Protein AF-0000000084546801 (afdb_homodimer)

Nearest PDB structures (foldseek):
  1iuj-assembly1_B  TM=3.320E-01  e=9.690E-01  Thermus thermophilus
  7wbx-assembly1_W  TM=3.875E-01  e=2.162E+00  Komagataella phaffii
  6k72-assembly1_K  TM=2.333E-01  e=2.162E+00  Homo sapiens
  3kkf-assembly1_A  TM=2.949E-01  e=8.231E+00  Bacteroides thetaiotaomicron
  7xn7-assembly1_W  TM=4.008E-01  e=4.773E-01  Komagataella phaffii

pLDDT: mean 89.27, std 8.4, range [52.0, 96.81]

Secondary structure (DSSP, 8-state):
---EEEE-TTSEEEEPBPHHHHHHHHHHHHHHHHHHHHHT---PPP---B-TT--EEEEHHHHHHHHGGG--TTS--SBSS-EEEES-EE---/---EEEE-TTSEEEEPBPHHHHHHHHHHHHHHHHHHHHHT---PPP---B-TT--EEEEHHHHHHHHGGG--TTS--SBSS-EEEES-EE---

Solvent-accessible surface area (backbone atoms only — not comparable to full-atom values): 10179 Å² total; per-residue (Å²): 117,82,35,46,30,34,35,46,54,74,25,40,28,36,31,37,63,24,75,59,25,49,49,53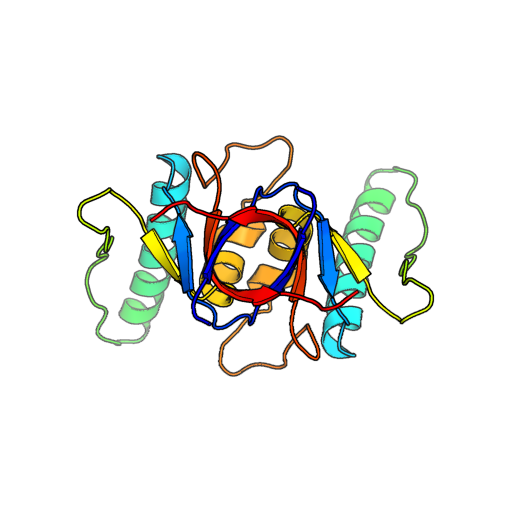,52,49,52,52,49,50,53,52,41,51,51,25,57,76,69,71,39,91,66,81,78,92,71,88,69,53,48,99,87,51,32,41,70,43,31,41,42,56,52,22,35,73,42,8,83,55,51,45,97,88,46,72,56,43,48,70,68,53,37,37,37,41,48,35,39,78,53,80,130,118,83,35,46,30,33,35,46,56,74,25,40,29,36,31,36,62,25,74,59,26,50,50,53,53,50,52,52,49,49,52,51,43,52,52,24,57,76,69,70,40,90,65,82,78,91,72,88,69,53,49,99,86,51,32,40,70,42,34,40,40,55,51,21,33,73,44,8,82,56,52,45,96,88,46,73,57,41,46,70,67,53,38,36,37,40,50,32,40,77,54,82,132

Organism: NCBI:txid1508404

Structure (mmCIF, N/CA/C/O backbone):
data_AF-0000000084546801-model_v1
#
loop_
_entity.id
_entity.type
_entity.pdbx_description
1 polymer 'Uncharacterized protein'
#
loop_
_atom_site.group_PDB
_atom_site.id
_atom_site.type_symbol
_atom_site.label_atom_id
_atom_site.label_alt_id
_atom_site.label_comp_id
_atom_site.label_asym_id
_atom_site.label_entity_id
_atom_site.label_seq_id
_atom_site.pdbx_PDB_ins_code
_atom_site.Cartn_x
_atom_site.Cartn_y
_atom_site.Cartn_z
_atom_site.occupancy
_atom_site.B_iso_or_equiv
_atom_site.auth_seq_id
_atom_site.auth_comp_id
_atom_site.auth_asym_id
_atom_site.auth_atom_id
_atom_site.pdbx_PDB_model_num
ATOM 1 N N . MET A 1 1 ? 1.224 -24.797 -2.859 1 52.84 1 MET A N 1
ATOM 2 C CA . MET A 1 1 ? 1.815 -24.625 -4.184 1 52.84 1 MET A CA 1
ATOM 3 C C . MET A 1 1 ? 2.143 -23.156 -4.445 1 52.84 1 MET A C 1
ATOM 5 O O . MET A 1 1 ? 1.353 -22.281 -4.113 1 52.84 1 MET A O 1
ATOM 9 N N . GLU A 1 2 ? 3.5 -22.75 -4.477 1 63.53 2 GLU A N 1
ATOM 10 C CA . GLU A 1 2 ? 4.039 -21.422 -4.754 1 63.53 2 GLU A CA 1
ATOM 11 C C . GLU A 1 2 ? 3.635 -20.938 -6.145 1 63.53 2 GLU A C 1
ATOM 13 O O . GLU A 1 2 ? 3.902 -21.609 -7.141 1 63.53 2 GLU A O 1
ATOM 18 N N . MET A 1 3 ? 2.451 -20.312 -6.281 1 83.62 3 MET A N 1
ATOM 19 C CA . MET A 1 3 ? 2.068 -19.797 -7.598 1 83.62 3 MET A CA 1
ATOM 20 C C . MET A 1 3 ? 2.375 -18.312 -7.719 1 83.62 3 MET A C 1
ATOM 22 O O . MET A 1 3 ? 2.531 -17.625 -6.711 1 83.62 3 MET A O 1
ATOM 26 N N . LYS A 1 4 ? 2.717 -18.062 -8.945 1 89.25 4 LYS A N 1
ATOM 27 C CA . LYS A 1 4 ? 2.861 -16.656 -9.297 1 89.25 4 LYS A CA 1
ATOM 28 C C . LYS A 1 4 ? 1.618 -16.141 -10.016 1 89.25 4 LYS A C 1
ATOM 30 O O . LYS A 1 4 ? 1.118 -16.766 -10.945 1 89.25 4 LYS A O 1
ATOM 35 N N . MET A 1 5 ? 1.121 -15.039 -9.547 1 92.31 5 MET A N 1
ATOM 36 C CA . MET A 1 5 ? -0.074 -14.453 -10.148 1 92.31 5 MET A CA 1
ATOM 37 C C . MET A 1 5 ? 0.149 -12.977 -10.469 1 92.31 5 MET A C 1
ATOM 39 O O . MET A 1 5 ? 0.939 -12.305 -9.805 1 92.31 5 MET A O 1
ATOM 43 N N . LYS A 1 6 ? -0.544 -12.594 -11.445 1 92.69 6 LYS A N 1
ATOM 44 C CA . LYS A 1 6 ? -0.566 -11.18 -11.812 1 92.69 6 LYS A CA 1
ATOM 45 C C . LYS A 1 6 ? -1.812 -10.492 -11.266 1 92.69 6 LYS A C 1
ATOM 47 O O . LYS A 1 6 ? -2.908 -11.055 -11.305 1 92.69 6 LYS A O 1
ATOM 52 N N . MET A 1 7 ? -1.54 -9.305 -10.781 1 91.75 7 MET A N 1
ATOM 53 C CA . MET A 1 7 ? -2.67 -8.5 -10.312 1 91.75 7 MET A CA 1
ATOM 54 C C . MET A 1 7 ? -2.555 -7.062 -10.797 1 91.75 7 MET A C 1
ATOM 56 O O . MET A 1 7 ? -1.452 -6.578 -11.062 1 91.75 7 MET A O 1
ATOM 60 N N . ASP A 1 8 ? -3.693 -6.496 -11 1 90.88 8 ASP A N 1
ATOM 61 C CA . ASP A 1 8 ? -3.82 -5.078 -11.32 1 90.88 8 ASP A CA 1
ATOM 62 C C . ASP A 1 8 ? -4.105 -4.258 -10.062 1 90.88 8 ASP A C 1
ATOM 64 O O . ASP A 1 8 ? -4.75 -4.742 -9.133 1 90.88 8 ASP A O 1
ATOM 68 N N . LEU A 1 9 ? -3.58 -3.053 -10.07 1 92.44 9 LEU A N 1
ATOM 69 C CA . LEU A 1 9 ? -3.826 -2.201 -8.914 1 92.44 9 LEU A CA 1
ATOM 70 C C . LEU A 1 9 ? -5.316 -1.921 -8.75 1 92.44 9 LEU A C 1
ATOM 72 O O . LEU A 1 9 ? -5.758 -1.496 -7.68 1 92.44 9 LEU A O 1
ATOM 76 N N . ASN A 1 10 ? -6.012 -2.127 -9.797 1 92.12 10 ASN A N 1
ATOM 77 C CA . ASN A 1 10 ? -7.453 -1.917 -9.742 1 92.12 10 ASN A CA 1
ATOM 78 C C . ASN A 1 10 ? -8.188 -3.184 -9.312 1 92.12 10 ASN A C 1
ATOM 80 O O . ASN A 1 10 ? -9.406 -3.166 -9.117 1 92.12 10 ASN A O 1
ATOM 84 N N . SER A 1 11 ? -7.398 -4.316 -9.156 1 92.94 11 SER A N 1
ATOM 85 C CA . SER A 1 11 ? -8.031 -5.535 -8.656 1 92.94 11 SER A CA 1
ATOM 86 C C . SER A 1 11 ? -8.602 -5.328 -7.262 1 92.94 11 SER A C 1
ATOM 88 O O . SER A 1 11 ? -7.969 -4.703 -6.406 1 92.94 11 SER A O 1
ATOM 90 N N . LEU A 1 12 ? -9.789 -5.844 -7.062 1 95.19 12 LEU A N 1
ATOM 91 C CA . LEU A 1 12 ? -10.43 -5.742 -5.754 1 95.19 12 LEU A CA 1
ATOM 92 C C . LEU A 1 12 ? -9.773 -6.688 -4.754 1 95.19 12 LEU A C 1
ATOM 94 O O . LEU A 1 12 ? -9.445 -7.828 -5.094 1 95.19 12 LEU A O 1
ATOM 98 N N . VAL A 1 13 ? -9.609 -6.176 -3.578 1 96.06 13 VAL A N 1
ATOM 99 C CA . VAL A 1 13 ? -9 -6.922 -2.484 1 96.06 13 VAL A CA 1
ATOM 100 C C . VAL A 1 13 ? -9.914 -6.887 -1.26 1 96.06 13 VAL A C 1
ATOM 102 O O . VAL A 1 13 ? -10.422 -5.828 -0.89 1 96.06 13 VAL A O 1
ATOM 105 N N . LYS A 1 14 ? -10.086 -8.047 -0.681 1 95.5 14 LYS A N 1
ATOM 106 C CA . LYS A 1 14 ? -10.844 -8.203 0.558 1 95.5 14 LYS A CA 1
ATOM 107 C C . LYS A 1 14 ? -9.914 -8.383 1.753 1 95.5 14 LYS A C 1
ATOM 109 O O . LYS A 1 14 ? -9.016 -9.227 1.726 1 95.5 14 LYS A O 1
ATOM 114 N N . VAL A 1 15 ? -10.211 -7.551 2.775 1 96.81 15 VAL A N 1
ATOM 115 C CA . VAL A 1 15 ? -9.383 -7.688 3.973 1 96.81 15 VAL A CA 1
ATOM 116 C C . VAL A 1 15 ? -10.266 -7.578 5.219 1 96.81 15 VAL A C 1
ATOM 118 O O . VAL A 1 15 ? -11.344 -6.98 5.176 1 96.81 15 VAL A O 1
ATOM 121 N N . LYS A 1 16 ? -9.883 -8.195 6.223 1 96.31 16 LYS A N 1
ATOM 122 C CA . LYS A 1 16 ? -10.438 -7.93 7.547 1 96.31 16 LYS A CA 1
ATOM 123 C C . LYS A 1 16 ? -9.578 -6.934 8.32 1 96.31 16 LYS A C 1
ATOM 125 O O . LYS A 1 16 ? -8.383 -7.16 8.516 1 96.31 16 LYS A O 1
ATOM 130 N N . LEU A 1 17 ? -10.219 -5.898 8.734 1 96.25 17 LEU A N 1
ATOM 131 C CA . LEU A 1 17 ? -9.484 -4.852 9.438 1 96.25 17 LEU A CA 1
ATOM 132 C C . LEU A 1 17 ? -9.375 -5.176 10.93 1 96.25 17 LEU A C 1
ATOM 134 O O . LEU A 1 17 ? -10.32 -5.703 11.523 1 96.25 17 LEU A O 1
ATOM 138 N N . THR A 1 18 ? -8.234 -4.84 11.477 1 95.5 18 THR A N 1
ATOM 139 C CA . THR A 1 18 ? -8.109 -4.836 12.93 1 95.5 18 THR A CA 1
ATOM 140 C C . THR A 1 18 ? -8.734 -3.58 13.523 1 95.5 18 THR A C 1
ATOM 142 O O . THR A 1 18 ? -9.141 -2.678 12.789 1 95.5 18 THR A O 1
ATOM 145 N N . ASP A 1 19 ? -8.781 -3.549 14.867 1 94.69 19 ASP A N 1
ATOM 146 C CA . ASP A 1 19 ? -9.234 -2.328 15.516 1 94.69 19 ASP A CA 1
ATOM 147 C C . ASP A 1 19 ? -8.352 -1.14 15.141 1 94.69 19 ASP A C 1
ATOM 149 O O . ASP A 1 19 ? -8.852 -0.029 14.945 1 94.69 19 ASP A O 1
ATOM 153 N N . TYR A 1 20 ? -7.09 -1.441 15.023 1 95.56 20 TYR A N 1
ATOM 154 C CA . TYR A 1 20 ? -6.172 -0.384 14.609 1 95.56 20 TYR A CA 1
ATOM 155 C C . TYR A 1 20 ? -6.449 0.057 13.18 1 95.56 20 TYR A C 1
ATOM 157 O O . TYR A 1 20 ? -6.48 1.255 12.883 1 95.56 20 TYR A O 1
ATOM 165 N N . GLY A 1 21 ? -6.688 -0.899 12.297 1 95.75 21 GLY A N 1
ATOM 166 C CA . GLY A 1 21 ? -7.027 -0.572 10.922 1 95.75 21 GLY A CA 1
ATOM 167 C C . GLY A 1 21 ? -8.266 0.303 10.805 1 95.75 21 GLY A C 1
ATOM 168 O O . GLY A 1 21 ? -8.289 1.244 10.008 1 95.75 21 GLY A O 1
ATOM 169 N N . VAL A 1 22 ? -9.211 0.004 11.602 1 95.81 22 VAL A N 1
ATOM 170 C CA . VAL A 1 22 ? -10.445 0.789 11.602 1 95.81 22 VAL A CA 1
ATOM 171 C C . VAL A 1 22 ? -10.156 2.207 12.086 1 95.81 22 VAL A C 1
ATOM 173 O O . VAL A 1 22 ? -10.672 3.18 11.531 1 95.81 22 VAL A O 1
ATOM 176 N N . THR A 1 23 ? -9.359 2.332 13.086 1 95.38 23 THR A N 1
ATOM 177 C CA . THR A 1 23 ? -8.984 3.639 13.617 1 95.38 23 THR A CA 1
ATOM 178 C C . THR A 1 23 ? -8.273 4.473 12.555 1 95.38 23 THR A C 1
ATOM 180 O O . THR A 1 23 ? -8.516 5.676 12.438 1 95.38 23 THR A O 1
ATOM 183 N N . VAL A 1 24 ? -7.398 3.803 11.867 1 94.75 24 VAL A N 1
ATOM 184 C CA . VAL A 1 24 ? -6.664 4.48 10.805 1 94.75 24 VAL A CA 1
ATOM 185 C C . VAL A 1 24 ? -7.645 5 9.75 1 94.75 24 VAL A C 1
ATOM 187 O O . VAL A 1 24 ? -7.551 6.156 9.328 1 94.75 24 VAL A O 1
ATOM 190 N N . LEU A 1 25 ? -8.547 4.219 9.336 1 94.19 25 LEU A N 1
ATOM 191 C CA . LEU A 1 25 ? -9.547 4.59 8.344 1 94.19 25 LEU A CA 1
ATOM 192 C C . LEU A 1 25 ? -10.391 5.762 8.828 1 94.19 25 LEU A C 1
ATOM 194 O O . LEU A 1 25 ? -10.617 6.719 8.086 1 94.19 25 LEU A O 1
ATOM 198 N N . LYS A 1 26 ? -10.805 5.68 10.016 1 93.5 26 LYS A N 1
ATOM 199 C CA . LYS A 1 26 ? -11.633 6.734 10.602 1 93.5 26 LYS A CA 1
ATOM 200 C C . LYS A 1 26 ? -10.867 8.055 10.672 1 93.5 26 LYS A C 1
ATOM 202 O O . LYS A 1 26 ? -11.422 9.117 10.383 1 93.5 26 LYS A O 1
ATOM 207 N N . ALA A 1 27 ? -9.672 7.965 11.102 1 93.75 27 ALA A N 1
ATOM 208 C CA . ALA A 1 27 ? -8.844 9.164 11.211 1 93.75 27 ALA A CA 1
ATOM 209 C C . ALA A 1 27 ? -8.688 9.844 9.852 1 93.75 27 ALA A C 1
ATOM 211 O O . ALA A 1 27 ? -8.75 11.078 9.758 1 93.75 27 ALA A O 1
ATOM 212 N N . ARG A 1 28 ? -8.484 9.109 8.883 1 90.56 28 ARG A N 1
ATOM 213 C CA . ARG A 1 28 ? -8.352 9.648 7.535 1 90.56 28 ARG A CA 1
ATOM 214 C C . ARG A 1 28 ? -9.648 10.32 7.086 1 90.56 28 ARG A C 1
ATOM 216 O O . ARG A 1 28 ? -9.617 11.391 6.484 1 90.56 28 ARG A O 1
ATOM 223 N N . TYR A 1 29 ? -10.688 9.617 7.301 1 89.88 29 TYR A N 1
ATOM 224 C CA . TYR A 1 29 ? -12 10.156 6.969 1 89.88 29 TYR A CA 1
ATOM 225 C C . TYR A 1 29 ? -12.242 11.484 7.676 1 89.88 29 TYR A C 1
ATOM 227 O O . TYR A 1 29 ? -12.719 12.445 7.062 1 89.88 29 TYR A O 1
ATOM 235 N N . GLU A 1 30 ? -11.922 11.523 8.898 1 90.75 30 GLU A N 1
ATOM 236 C CA . GLU A 1 30 ? -12.117 12.742 9.688 1 90.75 30 GLU A CA 1
ATOM 237 C C . GLU A 1 30 ? -11.273 13.891 9.148 1 90.75 30 GLU A C 1
ATOM 239 O O . GLU A 1 30 ? -11.734 15.031 9.086 1 90.75 30 GLU A O 1
ATOM 244 N N . LYS A 1 31 ? -10.133 13.578 8.766 1 90.06 31 LYS A N 1
ATOM 245 C CA . LYS A 1 31 ? -9.273 14.602 8.172 1 90.06 31 LYS A CA 1
ATOM 246 C C . LYS A 1 31 ? -9.883 15.164 6.898 1 90.06 31 LYS A C 1
ATOM 248 O O . LYS A 1 31 ? -9.875 16.375 6.68 1 90.06 31 LYS A O 1
ATOM 253 N N . HIS A 1 32 ? -10.375 14.289 6.078 1 87.31 32 HIS A N 1
ATOM 254 C CA . HIS A 1 32 ? -11.008 14.719 4.836 1 87.31 32 HIS A CA 1
ATOM 255 C C . HIS A 1 32 ? -12.266 15.531 5.113 1 87.31 32 HIS A C 1
ATOM 257 O O . HIS A 1 32 ? -12.539 16.516 4.43 1 87.31 32 HIS A O 1
ATOM 263 N N . LYS A 1 33 ? -12.953 15.07 6.078 1 87.44 33 LYS A N 1
ATOM 264 C CA . LYS A 1 33 ? -14.172 15.773 6.469 1 87.44 33 LYS A CA 1
ATOM 265 C C . LYS A 1 33 ? -13.859 17.203 6.918 1 87.44 33 LYS A C 1
ATOM 267 O O . LYS A 1 33 ? -14.555 18.141 6.531 1 87.44 33 LYS A O 1
ATOM 272 N N . LEU A 1 34 ? -12.875 17.328 7.691 1 89.94 34 LEU A N 1
ATOM 273 C CA . LEU A 1 34 ? -12.469 18.641 8.18 1 89.94 34 LEU A CA 1
ATOM 274 C C . LEU A 1 34 ? -12.039 19.531 7.02 1 89.94 34 LEU A C 1
ATOM 276 O O . LEU A 1 34 ? -12.391 20.719 6.977 1 89.94 34 LEU A O 1
ATOM 280 N N . TRP A 1 35 ? -11.359 18.969 6.129 1 89.5 35 TRP A N 1
ATOM 281 C CA . TRP A 1 35 ? -10.945 19.703 4.945 1 89.5 35 TRP A CA 1
ATOM 282 C C . TRP A 1 35 ? -12.156 20.172 4.141 1 89.5 35 TRP A C 1
ATOM 284 O O . TRP A 1 35 ? -12.219 21.328 3.717 1 89.5 35 TRP A O 1
ATOM 294 N N . CYS A 1 36 ? -13.094 19.281 3.943 1 89.81 36 CYS A N 1
ATOM 295 C CA . CYS A 1 36 ? -14.305 19.609 3.201 1 89.81 36 CYS A CA 1
ATOM 296 C C . CYS A 1 36 ? -15.102 20.703 3.902 1 89.81 36 CYS A C 1
ATOM 298 O O . CYS A 1 36 ? -15.547 21.656 3.264 1 89.81 36 CYS A O 1
ATOM 300 N N . TYR A 1 37 ? -15.234 20.531 5.152 1 88.5 37 TYR A N 1
ATOM 301 C CA . TYR A 1 37 ? -15.961 21.531 5.938 1 88.5 37 TYR A CA 1
ATOM 302 C C . TYR A 1 37 ? -15.328 22.906 5.785 1 88.5 37 TYR A C 1
ATOM 304 O O . TYR A 1 37 ? -16.031 23.891 5.516 1 88.5 37 TYR A O 1
ATOM 312 N N . LYS A 1 38 ? -14.086 22.922 5.77 1 92.69 38 LYS A N 1
ATOM 313 C CA . LYS A 1 38 ? -13.359 24.188 5.684 1 92.69 38 LYS A CA 1
ATOM 314 C C . LYS A 1 38 ? -13.484 24.797 4.289 1 92.69 38 LYS A C 1
ATOM 316 O O . LYS A 1 38 ? -13.453 26.016 4.137 1 92.69 38 LYS A O 1
ATOM 321 N N . ASN A 1 39 ? -13.812 23.984 3.326 1 93.44 39 ASN A N 1
ATOM 322 C CA . ASN A 1 39 ? -13.875 24.469 1.949 1 93.44 39 ASN A CA 1
ATOM 323 C C . ASN A 1 39 ? -15.305 24.484 1.422 1 93.44 39 ASN A C 1
ATOM 325 O O . ASN A 1 39 ? -15.523 24.688 0.226 1 93.44 39 ASN A O 1
ATOM 329 N N . GLY A 1 40 ? -16.188 24.141 2.334 1 90.69 40 GLY A N 1
ATOM 330 C CA . GLY A 1 40 ? -17.609 24.25 1.996 1 90.69 40 GLY A CA 1
ATOM 331 C C . GLY A 1 40 ? -18.109 23.109 1.138 1 90.69 40 GLY A C 1
ATOM 332 O O . GLY A 1 40 ? -19.016 23.281 0.323 1 90.69 40 GLY A O 1
ATOM 333 N N . VAL A 1 41 ? -17.406 22.125 1.145 1 87.81 41 VAL A N 1
ATOM 334 C CA . VAL A 1 41 ? -17.797 20.953 0.369 1 87.81 41 VAL A CA 1
ATOM 335 C C . VAL A 1 41 ? -18.594 19.984 1.251 1 87.81 41 VAL A C 1
ATOM 337 O O . VAL A 1 41 ? -18.234 19.75 2.41 1 87.81 41 VAL A O 1
ATOM 340 N N . LYS A 1 42 ? -19.75 19.688 0.785 1 83.69 42 LYS A N 1
ATOM 341 C CA . LYS A 1 42 ? -20.547 18.703 1.513 1 83.69 42 LYS A CA 1
ATOM 342 C C . LYS A 1 42 ? -19.828 17.344 1.563 1 83.69 42 LYS A C 1
ATOM 344 O O . LYS A 1 42 ? -19.281 16.891 0.562 1 83.69 42 LYS A O 1
ATOM 349 N N . PHE A 1 43 ? -19.719 16.781 2.842 1 81.06 43 PHE A N 1
ATOM 350 C CA . PHE A 1 43 ? -19.016 15.523 3.014 1 81.06 43 PHE A CA 1
ATOM 351 C C . PHE A 1 43 ? -19.906 14.5 3.715 1 81.06 43 PHE A C 1
ATOM 353 O O . PHE A 1 43 ? -20.625 14.836 4.66 1 81.06 43 PHE A O 1
ATOM 360 N N . ASP A 1 44 ? -19.969 13.359 3.121 1 74.75 44 ASP A N 1
ATOM 361 C CA . ASP A 1 44 ? -20.781 12.289 3.697 1 74.75 44 ASP A CA 1
ATOM 362 C C . ASP A 1 44 ? -20.156 11.75 4.98 1 74.75 44 ASP A C 1
ATOM 364 O O . ASP A 1 44 ? -18.953 11.922 5.211 1 74.75 44 ASP A O 1
ATOM 368 N N . GLU A 1 45 ? -21 11.148 5.863 1 79.25 45 GLU A N 1
ATOM 369 C CA . GLU A 1 45 ? -20.547 10.523 7.098 1 79.25 45 GLU A CA 1
ATOM 370 C C . GLU A 1 45 ? -19.688 9.289 6.809 1 79.25 45 GLU A C 1
ATOM 372 O O . GLU A 1 45 ? -19.844 8.656 5.762 1 79.25 45 GLU A O 1
ATOM 377 N N . PHE A 1 46 ? -18.797 9.07 7.785 1 81.25 46 PHE A N 1
ATOM 378 C CA . PHE A 1 46 ? -17.938 7.887 7.684 1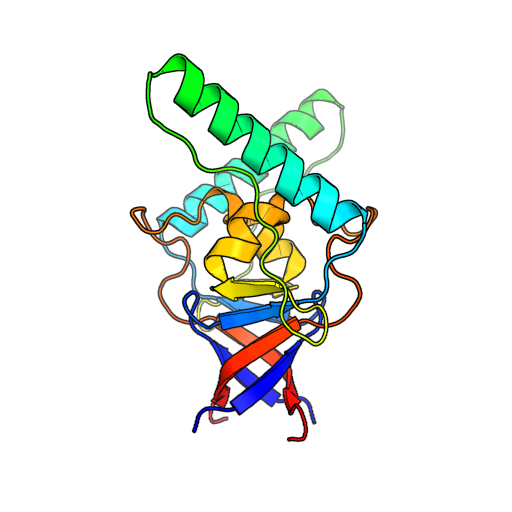 81.25 46 PHE A CA 1
ATOM 379 C C . PHE A 1 46 ? -18.781 6.613 7.691 1 81.25 46 PHE A C 1
ATOM 381 O O . PHE A 1 46 ? -19.641 6.434 8.562 1 81.25 46 PHE A O 1
ATOM 388 N N . ASP A 1 47 ? -18.641 5.852 6.578 1 83.25 47 ASP A N 1
ATOM 389 C CA . ASP A 1 47 ? -19.312 4.551 6.527 1 83.25 47 ASP A CA 1
ATOM 390 C C . ASP A 1 47 ? -18.312 3.438 6.203 1 83.25 47 ASP A C 1
ATOM 392 O O . ASP A 1 47 ? -17.766 3.391 5.102 1 83.25 47 ASP A O 1
ATOM 396 N N . LEU A 1 48 ? -18.172 2.643 7.289 1 88.12 48 LEU A N 1
ATOM 397 C CA . LEU A 1 48 ? -17.328 1.463 7.07 1 88.12 48 LEU A CA 1
ATOM 398 C C . LEU A 1 48 ? -18.125 0.366 6.363 1 88.12 48 LEU A C 1
ATOM 400 O O . LEU A 1 48 ? -18.984 -0.278 6.973 1 88.12 48 LEU A O 1
ATOM 404 N N . GLU A 1 49 ? -18.016 0.3 5.105 1 89.5 49 GLU A N 1
ATOM 405 C CA . GLU A 1 49 ? -18.75 -0.684 4.312 1 89.5 49 GLU A CA 1
ATOM 406 C C . GLU A 1 49 ? -18.094 -2.061 4.402 1 89.5 49 GLU A C 1
ATOM 408 O O . GLU A 1 49 ? -17.141 -2.354 3.674 1 89.5 49 GLU A O 1
ATOM 413 N N . LEU A 1 50 ? -18.609 -2.842 5.312 1 93.62 50 LEU A N 1
ATOM 414 C CA . LEU A 1 50 ? -18.156 -4.219 5.457 1 93.62 50 LEU A CA 1
ATOM 415 C C . LEU A 1 50 ? -19.188 -5.191 4.887 1 93.62 50 LEU A C 1
ATOM 417 O O . LEU A 1 50 ? -20.391 -4.941 4.953 1 93.62 50 LEU A O 1
ATOM 421 N N . ASP A 1 51 ? -18.719 -6.27 4.344 1 93.12 51 ASP A N 1
ATOM 422 C CA . ASP A 1 51 ? -19.656 -7.277 3.865 1 93.12 51 ASP A CA 1
ATOM 423 C C . ASP A 1 51 ? -20.156 -8.148 5.016 1 93.12 51 ASP A C 1
ATOM 425 O O . ASP A 1 51 ? -19.812 -7.914 6.176 1 93.12 51 ASP A O 1
ATOM 429 N N . LYS A 1 52 ? -20.984 -9.102 4.688 1 93.5 52 LYS A N 1
ATOM 430 C CA . LYS A 1 52 ? -21.641 -9.945 5.688 1 93.5 52 LYS A CA 1
ATOM 431 C C . LYS A 1 52 ? -20.594 -10.711 6.512 1 93.5 52 LYS A C 1
ATOM 433 O O . LYS A 1 52 ? -20.859 -11.047 7.668 1 93.5 52 LYS A O 1
ATOM 438 N N . ASP A 1 53 ? -19.422 -10.938 5.926 1 93.12 53 ASP A N 1
ATOM 439 C CA . ASP A 1 53 ? -18.375 -11.719 6.59 1 93.12 53 ASP A CA 1
ATOM 440 C C . ASP A 1 53 ? -17.375 -10.805 7.293 1 93.12 53 ASP A C 1
ATOM 442 O O . ASP A 1 53 ? -16.406 -11.281 7.883 1 93.12 53 ASP A O 1
ATOM 446 N N . GLY A 1 54 ? -17.562 -9.453 7.172 1 93.69 54 GLY A N 1
ATOM 447 C CA . GLY A 1 54 ? -16.719 -8.516 7.887 1 93.69 54 GLY A CA 1
ATOM 448 C C . GLY A 1 54 ? -15.523 -8.062 7.074 1 93.69 54 GLY A C 1
ATOM 449 O O . GLY A 1 54 ? -14.539 -7.566 7.633 1 93.69 54 GLY A O 1
ATOM 450 N N . TYR A 1 55 ? -15.625 -8.281 5.797 1 95.75 55 TYR A N 1
ATOM 451 C CA . TYR A 1 55 ? -14.508 -7.887 4.945 1 95.75 55 TYR A CA 1
ATOM 452 C C . TYR A 1 55 ? -14.695 -6.469 4.426 1 95.75 55 TYR A C 1
ATOM 454 O O . TYR A 1 55 ? -15.812 -6.062 4.098 1 95.75 55 TYR A O 1
ATOM 462 N N . TYR A 1 56 ? -13.625 -5.754 4.449 1 96.38 56 TYR A N 1
ATOM 463 C CA . TYR A 1 56 ? -13.461 -4.473 3.771 1 96.38 56 TYR A CA 1
ATOM 464 C C . TYR A 1 56 ? -12.891 -4.66 2.371 1 96.38 56 TYR A C 1
ATOM 466 O O . TYR A 1 56 ? -11.789 -5.18 2.211 1 96.38 56 TYR A O 1
ATOM 474 N N . THR A 1 57 ? -13.703 -4.301 1.293 1 96.38 57 THR A N 1
ATOM 475 C CA . THR A 1 57 ? -13.312 -4.586 -0.082 1 96.38 57 THR A CA 1
ATOM 476 C C . THR A 1 57 ? -13.031 -3.295 -0.846 1 96.38 57 THR A C 1
ATOM 478 O O . THR A 1 57 ? -13.914 -2.447 -0.982 1 96.38 57 THR A O 1
ATOM 481 N N . LYS A 1 58 ? -11.852 -3.129 -1.31 1 95.81 58 LYS A N 1
ATOM 482 C CA . LYS A 1 58 ? -11.422 -1.977 -2.096 1 95.81 58 LYS A CA 1
ATOM 483 C C . LYS A 1 58 ? -10.383 -2.377 -3.139 1 95.81 58 LYS A C 1
ATOM 485 O O . LYS A 1 58 ? -9.773 -3.441 -3.033 1 95.81 58 LYS A O 1
ATOM 490 N N . PRO A 1 59 ? -10.211 -1.55 -4.172 1 94.75 59 PRO A N 1
ATOM 491 C CA . PRO A 1 59 ? -9.086 -1.813 -5.062 1 94.75 59 PRO A CA 1
ATOM 492 C C . PRO A 1 59 ? -7.738 -1.765 -4.34 1 94.75 59 PRO A C 1
ATOM 494 O O . PRO A 1 59 ? -7.598 -1.058 -3.342 1 94.75 59 PRO A O 1
ATOM 497 N N . MET A 1 60 ? -6.793 -2.48 -4.836 1 94.31 60 MET A N 1
ATOM 498 C CA . MET A 1 60 ? -5.473 -2.572 -4.223 1 94.31 60 MET A CA 1
ATOM 499 C C . MET A 1 60 ? -4.867 -1.188 -4.02 1 94.31 60 MET A C 1
ATOM 501 O O . MET A 1 60 ? -4.332 -0.891 -2.949 1 94.31 60 MET A O 1
ATOM 505 N N . TRP A 1 61 ? -5.031 -0.277 -4.961 1 93.62 61 TRP A N 1
ATOM 506 C CA . TRP A 1 61 ? -4.402 1.035 -4.848 1 93.62 61 TRP A CA 1
ATOM 507 C C . TRP A 1 61 ? -4.973 1.814 -3.67 1 93.62 61 TRP A C 1
ATOM 509 O O . TRP A 1 61 ? -4.258 2.584 -3.021 1 93.62 61 TRP A O 1
ATOM 519 N N . ARG A 1 62 ? -6.16 1.635 -3.395 1 94 62 ARG A N 1
ATOM 520 C CA . ARG A 1 62 ? -6.793 2.34 -2.285 1 94 62 ARG A CA 1
ATOM 521 C C . ARG A 1 62 ? -6.285 1.821 -0.944 1 94 62 ARG A C 1
ATOM 523 O O . ARG A 1 62 ? -6.039 2.604 -0.024 1 94 62 ARG A O 1
ATOM 530 N N . LEU A 1 63 ? -6.176 0.516 -0.829 1 95.5 63 LEU A N 1
ATOM 531 C CA . LEU A 1 63 ? -5.617 -0.053 0.393 1 95.5 63 LEU A CA 1
ATOM 532 C C . LEU A 1 63 ? -4.188 0.434 0.618 1 95.5 63 LEU A C 1
ATOM 534 O O . LEU A 1 63 ? -3.82 0.791 1.739 1 95.5 63 LEU A O 1
ATOM 538 N N . MET A 1 64 ? -3.445 0.396 -0.468 1 95.44 64 MET A N 1
ATOM 539 C CA . MET A 1 64 ? -2.072 0.883 -0.392 1 95.44 64 MET A CA 1
ATOM 540 C C . MET A 1 64 ? -2.035 2.344 0.049 1 95.44 64 MET A C 1
ATOM 542 O O . MET A 1 64 ? -1.241 2.715 0.916 1 95.44 64 MET A O 1
ATOM 546 N N . GLU A 1 65 ? -2.861 3.148 -0.478 1 93.88 65 GLU A N 1
ATOM 547 C CA . GLU A 1 65 ? -2.91 4.578 -0.192 1 93.88 65 GLU A CA 1
ATOM 548 C C . GLU A 1 65 ? -3.279 4.84 1.266 1 93.88 65 GLU A C 1
ATOM 550 O O . GLU A 1 65 ? -2.664 5.68 1.927 1 93.88 65 GLU A O 1
ATOM 555 N N . VAL A 1 66 ? -4.227 4.156 1.684 1 93.62 66 VAL A N 1
ATOM 556 C CA . VAL A 1 66 ? -4.805 4.438 2.994 1 93.62 66 VAL A CA 1
ATOM 557 C C . VAL A 1 66 ? -3.912 3.854 4.086 1 93.62 66 VAL A C 1
ATOM 559 O O . VAL A 1 66 ? -3.668 4.5 5.109 1 93.62 66 VAL A O 1
ATOM 562 N N . PHE A 1 67 ? -3.395 2.674 3.822 1 95.38 67 PHE A N 1
ATOM 563 C CA . PHE A 1 67 ? -2.824 1.953 4.953 1 95.38 67 PHE A CA 1
ATOM 564 C C . PHE A 1 67 ? -1.306 1.886 4.844 1 95.38 67 PHE A C 1
ATOM 566 O O . PHE A 1 67 ? -0.624 1.512 5.801 1 95.38 67 PHE A O 1
ATOM 573 N N . GLY A 1 68 ? -0.753 2.189 3.729 1 94.69 68 GLY A N 1
ATOM 574 C CA . GLY A 1 68 ? 0.671 2.023 3.484 1 94.69 68 GLY A CA 1
ATOM 575 C C . GLY A 1 68 ? 1.536 2.598 4.594 1 94.69 68 GLY A C 1
ATOM 576 O O . GLY A 1 68 ? 2.477 1.945 5.055 1 94.69 68 GLY A O 1
ATOM 577 N N . GLU A 1 69 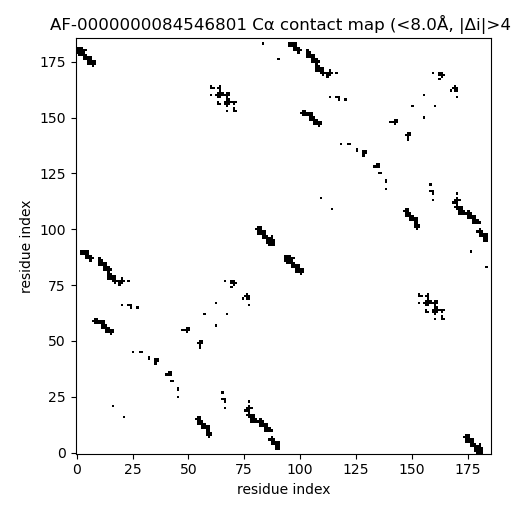? 1.231 3.738 5.043 1 91.81 69 GLU A N 1
ATOM 578 C CA . GLU A 1 69 ? 2.047 4.449 6.027 1 91.8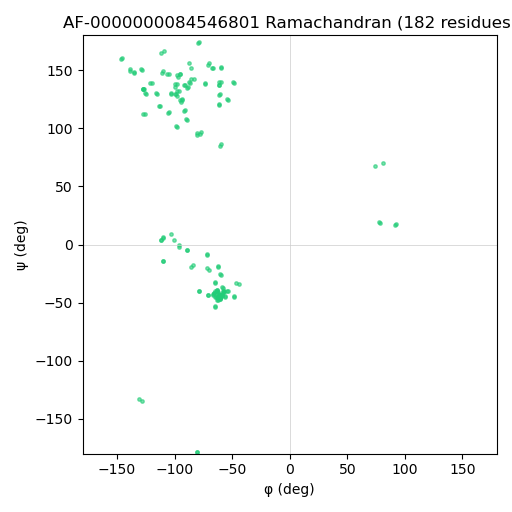1 69 GLU A CA 1
ATOM 579 C C . GLU A 1 69 ? 1.941 3.799 7.402 1 91.81 69 GLU A C 1
ATOM 581 O O . GLU A 1 69 ? 2.725 4.109 8.305 1 91.81 69 GLU A O 1
ATOM 586 N N . HIS A 1 70 ? 1.089 2.938 7.477 1 93.88 70 HIS A N 1
ATOM 587 C CA . HIS A 1 70 ? 0.838 2.352 8.789 1 93.88 70 HIS A CA 1
ATOM 588 C C . HIS A 1 70 ? 1.315 0.903 8.844 1 93.88 70 HIS A C 1
ATOM 590 O O . HIS A 1 70 ? 1.031 0.189 9.812 1 93.88 70 HIS A O 1
ATOM 596 N N . LEU A 1 71 ? 1.957 0.568 7.73 1 90.62 71 LEU A N 1
ATOM 597 C CA . LEU A 1 71 ? 2.486 -0.792 7.688 1 90.62 71 LEU A CA 1
ATOM 598 C C . LEU A 1 71 ? 3.967 -0.81 8.055 1 90.62 71 LEU A C 1
ATOM 600 O O . LEU A 1 71 ? 4.797 -0.265 7.32 1 90.62 71 LEU A O 1
ATOM 604 N N . HIS A 1 72 ? 4.289 -1.193 9.297 1 82.38 72 HIS A N 1
ATOM 605 C CA . HIS A 1 72 ? 5.656 -1.363 9.781 1 82.38 72 HIS A CA 1
ATOM 606 C C . HIS A 1 72 ? 5.848 -2.738 10.406 1 82.38 72 HIS A C 1
ATOM 608 O O . HIS A 1 72 ? 4.93 -3.279 11.023 1 82.38 72 HIS A O 1
ATOM 614 N N . PRO A 1 73 ? 6.941 -3.354 10.016 1 72.81 73 PRO A N 1
ATOM 615 C CA . PRO A 1 73 ? 7.176 -4.684 10.578 1 72.81 73 PRO A CA 1
ATOM 616 C C . PRO A 1 73 ? 6.961 -4.727 12.094 1 72.81 73 PRO A C 1
ATOM 618 O O . PRO A 1 73 ? 6.539 -5.75 12.633 1 72.81 73 PRO A O 1
ATOM 621 N N . LYS A 1 74 ? 7.227 -3.742 12.797 1 70.88 74 LYS A N 1
ATOM 622 C CA . LYS A 1 74 ? 7.203 -3.775 14.258 1 70.88 74 LYS A CA 1
ATOM 623 C C . LYS A 1 74 ? 5.914 -3.162 14.797 1 70.88 74 LYS A C 1
ATOM 625 O O . LYS A 1 74 ? 5.695 -3.139 16.016 1 70.88 74 LYS A O 1
ATOM 630 N N . GLU A 1 75 ? 5.066 -2.812 14.008 1 71.94 75 GLU A N 1
ATOM 631 C CA . GLU A 1 75 ? 3.893 -2.09 14.484 1 71.94 75 GLU A CA 1
ATOM 632 C C . GLU A 1 75 ? 2.637 -2.953 14.398 1 71.94 75 GLU A C 1
ATOM 634 O O . GLU A 1 75 ? 2.666 -4.039 13.805 1 71.94 75 GLU A O 1
ATOM 639 N N . LYS A 1 76 ? 1.631 -2.373 15.125 1 76.94 76 LYS A N 1
ATOM 640 C CA . LYS A 1 76 ? 0.298 -2.963 15.031 1 76.94 76 LYS A CA 1
ATOM 641 C C . LYS A 1 76 ? -0.106 -3.18 13.578 1 76.94 76 LYS A C 1
ATOM 643 O O . LYS A 1 76 ? 0.207 -2.359 12.711 1 76.94 76 LYS A O 1
ATOM 648 N N . THR A 1 77 ? -0.735 -4.301 13.344 1 89.56 77 THR A N 1
ATOM 649 C CA . THR A 1 77 ? -1.143 -4.629 11.977 1 89.56 77 THR A CA 1
ATOM 650 C C . THR A 1 77 ? -2.514 -4.035 11.672 1 89.56 77 THR A C 1
ATOM 652 O O . THR A 1 77 ? -3.369 -3.938 12.555 1 89.56 77 THR A O 1
ATOM 655 N N . VAL A 1 78 ? -2.729 -3.518 10.539 1 94.81 78 VAL A N 1
ATOM 656 C CA . VAL A 1 78 ? -3.979 -2.895 10.117 1 94.81 78 VAL A CA 1
ATOM 657 C C . VAL A 1 78 ? -4.93 -3.961 9.578 1 94.81 78 VAL A C 1
ATOM 659 O O . VAL A 1 78 ? -6.141 -3.74 9.508 1 94.81 78 VAL A O 1
ATOM 662 N N . PHE A 1 79 ? -4.367 -5.113 9.219 1 94.88 79 PHE A N 1
ATOM 663 C CA . PHE A 1 79 ? -5.176 -6.223 8.734 1 94.88 79 PHE A CA 1
ATOM 664 C C . PHE A 1 79 ? -5.012 -7.445 9.633 1 94.88 79 PHE A C 1
ATOM 666 O O . PHE A 1 79 ? -3.914 -7.715 10.125 1 94.88 79 PHE A O 1
ATOM 673 N N . GLU A 1 80 ? -6.027 -8.164 9.93 1 89.31 80 GLU A N 1
ATOM 674 C CA . GLU A 1 80 ? -5.98 -9.344 10.789 1 89.31 80 GLU A CA 1
ATOM 675 C C . GLU A 1 80 ? -5.145 -10.453 10.164 1 89.31 80 GLU A C 1
ATOM 677 O O . GLU A 1 80 ? -4.391 -11.141 10.859 1 89.31 80 GLU A O 1
ATOM 682 N N . SER A 1 81 ? -5.492 -10.797 8.969 1 78.38 81 SER A N 1
ATOM 683 C CA . SER A 1 81 ? -4.906 -11.977 8.336 1 78.38 81 SER A CA 1
ATOM 684 C C . SER A 1 81 ? -4.406 -11.656 6.934 1 78.38 81 SER A C 1
ATOM 686 O O . SER A 1 81 ? -3.834 -10.586 6.699 1 78.38 81 SER A O 1
ATOM 688 N N . GLU A 1 82 ? -4.781 -12.531 6.066 1 87.12 82 GLU A N 1
ATOM 689 C CA . GLU A 1 82 ? -4.402 -12.539 4.656 1 87.12 82 GLU A CA 1
ATOM 690 C C . GLU A 1 82 ? -5.332 -11.656 3.83 1 87.12 82 GLU A C 1
ATOM 692 O O . GLU A 1 82 ? -6.445 -11.336 4.262 1 87.12 82 GLU A O 1
ATOM 697 N N . LEU A 1 83 ? -4.812 -11.188 2.83 1 93.25 83 LEU A N 1
ATOM 698 C CA . LEU A 1 83 ? -5.578 -10.469 1.818 1 93.25 83 LEU A CA 1
ATOM 699 C C . LEU A 1 83 ? -6.125 -11.43 0.766 1 93.25 83 LEU A C 1
ATOM 701 O O . LEU A 1 83 ? -5.422 -12.344 0.331 1 93.25 83 LEU A O 1
ATOM 705 N N . ILE A 1 84 ? -7.363 -11.234 0.419 1 94.81 84 ILE A N 1
ATOM 706 C CA . ILE A 1 84 ? -7.957 -12.008 -0.663 1 94.81 84 ILE A CA 1
ATOM 707 C C . ILE A 1 84 ? -8.094 -11.141 -1.909 1 94.81 84 ILE A C 1
ATOM 709 O O . ILE A 1 84 ? -8.828 -10.148 -1.901 1 94.81 84 ILE A O 1
ATOM 713 N N . VAL A 1 85 ? -7.379 -11.422 -2.941 1 93.69 85 VAL A N 1
ATOM 714 C CA . VAL A 1 85 ? -7.398 -10.664 -4.188 1 93.69 85 VAL A CA 1
ATOM 715 C C . VAL A 1 85 ? -8.352 -11.328 -5.18 1 93.69 85 VAL A C 1
ATOM 717 O O . VAL A 1 85 ? -8.281 -12.539 -5.406 1 93.69 85 VAL A O 1
ATOM 720 N N . LEU A 1 86 ? -9.148 -10.266 -5.664 1 91.44 86 LEU A N 1
ATOM 721 C CA . LEU A 1 86 ? -10.148 -10.75 -6.605 1 91.44 86 LEU A CA 1
ATOM 722 C C . LEU A 1 86 ? -9.688 -10.547 -8.047 1 91.44 86 LEU A C 1
ATOM 724 O O . LEU A 1 86 ? -9.086 -9.516 -8.367 1 91.44 86 LEU A O 1
ATOM 728 N N . ASP A 1 87 ? -9.688 -11.438 -8.82 1 88 87 ASP A N 1
ATOM 729 C CA . ASP A 1 87 ? -9.383 -11.375 -10.25 1 88 87 ASP A CA 1
ATOM 730 C C . ASP A 1 87 ? -7.871 -11.367 -10.492 1 88 87 ASP A C 1
ATOM 732 O O . ASP A 1 87 ? -7.301 -10.336 -10.844 1 88 87 ASP A O 1
ATOM 736 N N . VAL A 1 88 ? -7.246 -12.438 -10.258 1 88 88 VAL A N 1
ATOM 737 C CA . VAL A 1 88 ? -5.824 -12.625 -10.531 1 88 88 VAL A CA 1
ATOM 738 C C . VAL A 1 88 ? -5.645 -13.617 -11.68 1 88 88 VAL A C 1
ATOM 740 O O . VAL A 1 88 ? -6.543 -14.414 -11.969 1 88 88 VAL A O 1
ATOM 743 N N . THR A 1 89 ? -4.625 -13.32 -12.344 1 89.5 89 THR A N 1
ATOM 744 C CA . THR A 1 89 ? -4.316 -14.188 -13.477 1 89.5 89 THR A CA 1
ATOM 745 C C . THR A 1 89 ? -2.996 -14.922 -13.258 1 89.5 89 THR A C 1
ATOM 747 O O . THR A 1 89 ? -1.994 -14.305 -12.883 1 89.5 89 THR A O 1
ATOM 750 N N . PRO A 1 90 ? -3.057 -16.281 -13.453 1 87.31 90 PRO A N 1
ATOM 751 C CA . PRO A 1 90 ? -1.796 -17 -13.297 1 87.31 90 PRO A CA 1
ATOM 752 C C . PRO A 1 90 ? -0.717 -16.531 -14.273 1 87.31 90 PRO A C 1
ATOM 754 O O . PRO A 1 90 ? -1.029 -16.141 -15.398 1 87.31 90 PRO A O 1
ATOM 757 N N . VAL A 1 91 ? 0.57 -16.438 -13.719 1 83.25 91 VAL A N 1
ATOM 758 C CA . VAL A 1 91 ? 1.699 -16.109 -14.586 1 83.25 91 VAL A CA 1
ATOM 759 C C . VAL A 1 91 ? 2.303 -17.391 -15.148 1 83.25 91 VAL A C 1
ATOM 761 O O . VAL A 1 91 ? 2.555 -18.344 -14.406 1 83.25 91 VAL A O 1
ATOM 764 N N . SER A 1 92 ? 2.051 -17.562 -16.406 1 72.31 92 SER A N 1
ATOM 765 C CA . SER A 1 92 ? 2.619 -18.75 -17.047 1 72.31 92 SER A CA 1
ATOM 766 C C . SER A 1 92 ? 4.133 -18.812 -16.844 1 72.31 92 SER A C 1
ATOM 768 O O . SER A 1 92 ? 4.801 -17.781 -16.828 1 72.31 92 SER A O 1
ATOM 770 N N . GLU A 1 93 ? 4.801 -19.906 -16.297 1 57.75 93 GLU A N 1
ATOM 771 C CA . GLU A 1 93 ? 6.234 -20.156 -16.203 1 57.75 93 GLU A CA 1
ATOM 772 C C . GLU A 1 93 ? 6.934 -19.812 -17.516 1 57.75 93 GLU A C 1
ATOM 774 O O . GLU A 1 93 ? 6.352 -19.969 -18.594 1 57.75 93 GLU A O 1
ATOM 779 N N . MET B 1 1 ? -10.016 -16.109 -16.312 1 52 1 MET B N 1
ATOM 780 C CA . MET B 1 1 ? -10.656 -16.797 -15.203 1 52 1 MET B CA 1
ATOM 781 C C . MET B 1 1 ? -10.484 -16.031 -13.898 1 52 1 MET B C 1
ATOM 783 O O . MET B 1 1 ? -9.398 -15.5 -13.625 1 52 1 MET B O 1
ATOM 787 N N . GLU B 1 2 ? -11.633 -15.391 -13.328 1 63.34 2 GLU B N 1
ATOM 788 C CA . GLU B 1 2 ? -11.719 -14.633 -12.086 1 63.34 2 GLU B CA 1
ATOM 789 C C . GLU B 1 2 ? -11.352 -15.5 -10.883 1 63.34 2 GLU B C 1
ATOM 791 O O . GLU B 1 2 ? -11.977 -16.531 -10.648 1 63.34 2 GLU B O 1
ATOM 796 N N . MET B 1 3 ? -10.016 -15.633 -10.555 1 83.75 3 MET B N 1
ATOM 797 C CA . MET B 1 3 ? -9.656 -16.422 -9.383 1 83.75 3 MET B CA 1
ATOM 798 C C . MET B 1 3 ? -9.438 -15.539 -8.164 1 83.75 3 MET B C 1
ATOM 800 O O . MET B 1 3 ? -9.164 -14.344 -8.305 1 83.75 3 MET B O 1
ATOM 804 N N . LYS B 1 4 ? -9.867 -16.188 -7.102 1 89.5 4 LYS B N 1
ATOM 805 C CA . LYS B 1 4 ? -9.562 -15.562 -5.812 1 89.5 4 LYS B CA 1
ATOM 806 C C . LYS B 1 4 ? -8.344 -16.203 -5.168 1 89.5 4 LYS B C 1
ATOM 808 O O . LYS B 1 4 ? -8.242 -17.438 -5.105 1 89.5 4 LYS B O 1
ATOM 813 N N . MET B 1 5 ? -7.43 -15.406 -4.758 1 92.56 5 MET B N 1
ATOM 814 C CA . MET B 1 5 ? -6.215 -15.906 -4.129 1 92.56 5 MET B CA 1
ATOM 815 C C . MET B 1 5 ? -5.961 -15.219 -2.795 1 92.56 5 MET B C 1
ATOM 817 O O . MET B 1 5 ? -6.348 -14.062 -2.609 1 92.56 5 MET B O 1
ATOM 821 N N . LYS B 1 6 ? -5.352 -15.93 -1.975 1 92.75 6 LYS B N 1
ATOM 822 C CA . LYS B 1 6 ? -4.898 -15.383 -0.698 1 92.75 6 LYS B CA 1
ATOM 823 C C . LYS B 1 6 ? -3.426 -14.992 -0.76 1 92.75 6 LYS B C 1
ATOM 825 O O . LYS B 1 6 ? -2.607 -15.719 -1.333 1 92.75 6 LYS B O 1
ATOM 830 N N . MET B 1 7 ? -3.188 -13.859 -0.172 1 92 7 MET B N 1
ATOM 831 C CA . MET B 1 7 ? -1.802 -13.414 -0.083 1 92 7 MET B CA 1
ATOM 832 C C . MET B 1 7 ? -1.487 -12.891 1.314 1 92 7 MET B C 1
ATOM 834 O O . MET B 1 7 ? -2.379 -12.406 2.018 1 92 7 MET B O 1
ATOM 838 N N . ASP B 1 8 ? -0.277 -13.102 1.695 1 91 8 ASP B N 1
ATOM 839 C CA . ASP B 1 8 ? 0.278 -12.547 2.924 1 91 8 ASP B CA 1
ATOM 840 C C . ASP B 1 8 ? 1.031 -11.25 2.646 1 91 8 ASP B C 1
ATOM 842 O O . ASP B 1 8 ? 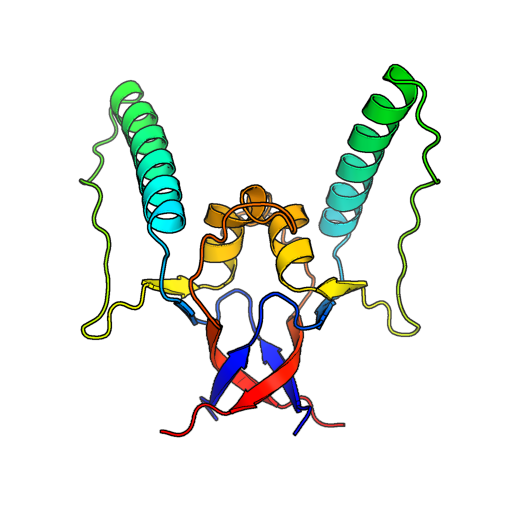1.627 -11.086 1.581 1 91 8 ASP B O 1
ATOM 846 N N . LEU B 1 9 ? 0.966 -10.359 3.627 1 92.25 9 LEU B N 1
ATOM 847 C CA . LEU B 1 9 ? 1.676 -9.102 3.445 1 92.25 9 LEU B CA 1
ATOM 848 C C . LEU B 1 9 ? 3.176 -9.336 3.312 1 92.25 9 LEU B C 1
ATOM 850 O O . LEU B 1 9 ? 3.906 -8.453 2.842 1 92.25 9 LEU B O 1
ATOM 854 N N . ASN B 1 10 ? 3.586 -10.461 3.742 1 92 10 ASN B N 1
ATOM 855 C CA . ASN B 1 10 ? 5.004 -10.797 3.639 1 92 10 ASN B CA 1
ATOM 856 C C . ASN B 1 10 ? 5.316 -11.484 2.314 1 92 10 ASN B C 1
ATOM 858 O O . ASN B 1 10 ? 6.48 -11.75 2.012 1 92 10 ASN B O 1
ATOM 862 N N . SER B 1 11 ? 4.234 -11.758 1.502 1 92.88 11 SER B N 1
ATOM 863 C CA . SER B 1 11 ? 4.477 -12.32 0.178 1 92.88 11 SER B CA 1
ATOM 864 C C . SER B 1 11 ? 5.305 -11.375 -0.684 1 92.88 11 SER B C 1
ATOM 866 O O . SER B 1 11 ? 5.074 -10.164 -0.684 1 92.88 11 SER B O 1
ATOM 868 N N . LEU B 1 12 ? 6.254 -11.945 -1.383 1 95.19 12 LEU B N 1
ATOM 869 C CA . LEU B 1 12 ? 7.09 -11.148 -2.277 1 95.19 12 LEU B CA 1
ATOM 870 C C . LEU B 1 12 ? 6.316 -10.742 -3.525 1 95.19 12 LEU B C 1
ATOM 872 O O . LEU B 1 12 ? 5.566 -11.547 -4.086 1 95.19 12 LEU B O 1
ATOM 876 N N . VAL B 1 13 ? 6.52 -9.523 -3.902 1 96.12 13 VAL B N 1
ATOM 877 C CA . VAL B 1 13 ? 5.863 -8.953 -5.07 1 96.12 13 VAL B CA 1
ATOM 878 C C . VAL B 1 13 ? 6.91 -8.344 -6 1 96.12 13 VAL B C 1
ATOM 880 O O . VAL B 1 13 ?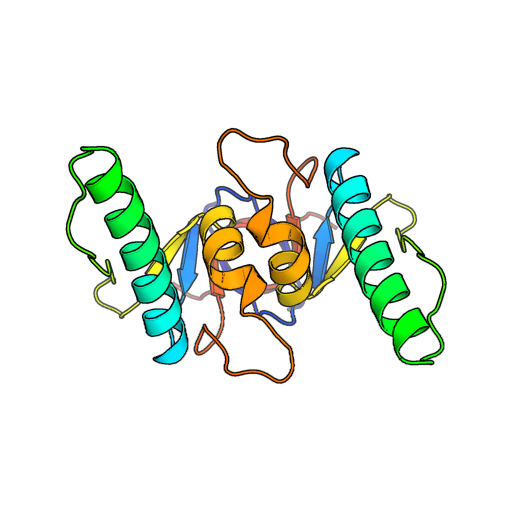 7.812 -7.629 -5.551 1 96.12 13 VAL B O 1
ATOM 883 N N . LYS B 1 14 ? 6.77 -8.656 -7.258 1 95.62 14 LYS B N 1
ATOM 884 C CA . LYS B 1 14 ? 7.617 -8.102 -8.312 1 95.62 14 LYS B CA 1
ATOM 885 C C . LYS B 1 14 ? 6.887 -7.012 -9.086 1 95.62 14 LYS B C 1
ATOM 887 O O . LYS B 1 14 ? 5.758 -7.207 -9.531 1 95.62 14 LYS B O 1
ATOM 892 N N . VAL B 1 15 ? 7.617 -5.875 -9.211 1 96.81 15 VAL B N 1
ATOM 893 C CA . VAL B 1 15 ? 7.008 -4.789 -9.969 1 96.81 15 VAL B CA 1
ATOM 894 C C . VAL B 1 15 ? 8.062 -4.133 -10.867 1 96.81 15 VAL B C 1
ATOM 896 O O . VAL B 1 15 ? 9.258 -4.199 -10.578 1 96.81 15 VAL B O 1
ATOM 899 N N . LYS B 1 16 ? 7.656 -3.643 -11.938 1 96.38 16 LYS B N 1
ATOM 900 C CA . LYS B 1 16 ? 8.477 -2.717 -12.719 1 96.38 16 LYS B CA 1
ATOM 901 C C . LYS B 1 16 ? 8.148 -1.268 -12.367 1 96.38 16 LYS B C 1
ATOM 903 O O . LYS B 1 16 ? 7.004 -0.833 -12.5 1 96.38 16 LYS B O 1
ATOM 908 N N . LEU B 1 17 ? 9.156 -0.578 -11.945 1 96.44 17 LEU B N 1
ATOM 909 C CA . LEU B 1 17 ? 8.961 0.809 -11.539 1 96.44 17 LEU B CA 1
ATOM 910 C C . LEU B 1 17 ? 8.977 1.739 -12.75 1 96.44 17 LEU B C 1
ATOM 912 O O . LEU B 1 17 ? 9.75 1.536 -13.688 1 96.44 17 LEU B O 1
ATOM 916 N N . THR B 1 18 ? 8.125 2.729 -12.68 1 95.69 18 THR B N 1
ATOM 917 C CA . THR B 1 18 ? 8.234 3.834 -13.625 1 95.69 18 THR B CA 1
ATOM 918 C C . THR B 1 18 ? 9.336 4.797 -13.203 1 95.69 18 THR B C 1
ATOM 920 O O . THR B 1 18 ? 9.914 4.656 -12.125 1 95.69 18 THR B O 1
ATOM 923 N N . ASP B 1 19 ? 9.602 5.777 -14.086 1 94.81 19 ASP B N 1
ATOM 924 C CA . ASP B 1 19 ? 10.539 6.82 -13.695 1 94.81 19 ASP B CA 1
ATOM 925 C C . ASP B 1 19 ? 10.078 7.539 -12.43 1 94.81 19 ASP B C 1
ATOM 927 O O . ASP B 1 19 ? 10.891 7.875 -11.57 1 94.81 19 ASP B O 1
ATOM 931 N N . TYR B 1 20 ? 8.773 7.715 -12.359 1 95.75 20 TYR B N 1
ATOM 932 C CA . TYR B 1 20 ? 8.227 8.352 -11.164 1 95.75 20 TYR B CA 1
ATOM 933 C C . TYR B 1 20 ? 8.422 7.465 -9.938 1 95.75 20 TYR B C 1
ATOM 935 O O . TYR B 1 20 ? 8.812 7.945 -8.875 1 95.75 20 TYR B O 1
ATOM 943 N N . GLY B 1 21 ? 8.172 6.176 -10.094 1 95.88 21 GLY B N 1
ATOM 944 C CA . GLY B 1 21 ? 8.391 5.246 -9 1 95.88 21 GLY B CA 1
ATOM 945 C C . GLY B 1 21 ? 9.812 5.254 -8.477 1 95.88 21 GLY B C 1
ATOM 946 O O . GLY B 1 21 ? 10.039 5.215 -7.27 1 95.88 21 GLY B O 1
ATOM 947 N N . VAL B 1 22 ? 10.727 5.34 -9.398 1 95.94 22 VAL B N 1
ATOM 948 C CA . VAL B 1 22 ? 12.133 5.383 -9.016 1 95.94 22 VAL B CA 1
ATOM 949 C C . VAL B 1 22 ? 12.422 6.672 -8.258 1 95.94 22 VAL B C 1
ATOM 951 O O . VAL B 1 22 ? 13.156 6.664 -7.262 1 95.94 22 VAL B O 1
ATOM 954 N N . THR B 1 23 ? 11.891 7.754 -8.695 1 95.38 23 THR B N 1
ATOM 955 C CA . THR B 1 23 ? 12.086 9.039 -8.031 1 95.38 23 THR B CA 1
ATOM 956 C C . THR B 1 23 ? 11.539 8.992 -6.602 1 95.38 23 THR B C 1
ATOM 958 O O . THR B 1 23 ? 12.156 9.539 -5.684 1 95.38 23 THR B O 1
ATOM 961 N N . VAL B 1 24 ? 10.398 8.398 -6.488 1 94.81 24 VAL B N 1
ATOM 962 C CA . VAL B 1 24 ? 9.789 8.266 -5.168 1 94.81 24 VAL B CA 1
ATOM 963 C C . VAL B 1 24 ? 10.711 7.469 -4.25 1 94.81 24 VAL B C 1
ATOM 965 O O . VAL B 1 24 ? 10.953 7.867 -3.105 1 94.81 24 VAL B O 1
ATOM 968 N N . LEU B 1 25 ? 11.211 6.383 -4.707 1 94.25 25 LEU B N 1
ATOM 969 C CA . LEU B 1 25 ? 12.109 5.531 -3.93 1 94.25 25 LEU B CA 1
ATOM 970 C C . LEU B 1 25 ? 13.367 6.293 -3.529 1 94.25 25 LEU B C 1
ATOM 972 O O . LEU B 1 25 ? 13.789 6.242 -2.371 1 94.25 25 LEU B O 1
ATOM 976 N N . LYS B 1 26 ? 13.914 6.965 -4.445 1 93.44 26 LYS B N 1
ATOM 977 C CA . LYS B 1 26 ? 15.125 7.73 -4.191 1 93.44 26 LYS B CA 1
ATOM 978 C C . LYS B 1 26 ? 14.883 8.82 -3.154 1 93.44 26 LYS B C 1
ATOM 980 O O . LYS B 1 26 ? 15.711 9.047 -2.27 1 93.44 26 LYS B O 1
ATOM 985 N N . ALA B 1 27 ? 13.812 9.508 -3.309 1 93.69 27 ALA B N 1
ATOM 986 C CA . ALA B 1 27 ? 13.477 10.57 -2.371 1 93.69 27 ALA B CA 1
ATOM 987 C C . ALA B 1 27 ? 13.352 10.031 -0.948 1 93.69 27 ALA B C 1
ATOM 989 O O . ALA B 1 27 ? 13.805 10.672 0.004 1 93.69 27 ALA B O 1
ATOM 990 N N . ARG B 1 28 ? 12.75 8.969 -0.813 1 90.38 28 ARG B N 1
ATOM 991 C CA . ARG B 1 28 ? 12.602 8.344 0.498 1 90.38 28 ARG B CA 1
ATOM 992 C C . ARG B 1 28 ? 13.961 7.973 1.083 1 90.38 28 ARG B C 1
ATOM 994 O O . ARG B 1 28 ? 14.211 8.172 2.273 1 90.38 28 ARG B O 1
ATOM 1001 N N . TYR B 1 29 ? 14.727 7.352 0.256 1 89.75 29 TYR B N 1
ATOM 1002 C CA . TYR B 1 29 ? 16.078 6.977 0.672 1 89.75 29 TYR B CA 1
ATOM 1003 C C . TYR B 1 29 ? 16.859 8.203 1.134 1 89.75 29 TYR B C 1
ATOM 1005 O O . TYR B 1 29 ? 17.531 8.156 2.166 1 89.75 29 TYR B O 1
ATOM 1013 N N . GLU B 1 30 ? 16.766 9.234 0.407 1 90.38 30 GLU B N 1
ATOM 1014 C CA . GLU B 1 30 ? 17.484 10.461 0.741 1 90.38 30 GLU B CA 1
ATOM 1015 C C . GLU B 1 30 ? 17.016 11.031 2.074 1 90.38 30 GLU B C 1
ATOM 1017 O O . GLU B 1 30 ? 17.812 11.508 2.875 1 90.38 30 GLU B O 1
ATOM 1022 N N . LYS B 1 31 ? 15.797 10.961 2.287 1 89.94 31 LYS B N 1
ATOM 1023 C CA . LYS B 1 31 ? 15.25 11.422 3.562 1 89.94 31 LYS B CA 1
ATOM 1024 C C . LYS B 1 31 ? 15.82 10.617 4.727 1 89.94 31 LYS B C 1
ATOM 1026 O O . LYS B 1 31 ? 16.188 11.18 5.762 1 89.94 31 LYS B O 1
ATOM 1031 N N . HIS B 1 32 ? 15.836 9.344 4.559 1 87 32 HIS B N 1
ATOM 1032 C CA . HIS B 1 32 ? 16.391 8.469 5.594 1 87 32 HIS B CA 1
ATOM 1033 C C . HIS B 1 32 ? 17.875 8.727 5.801 1 87 32 HIS B C 1
ATOM 1035 O O . HIS B 1 32 ? 18.359 8.727 6.934 1 87 32 HIS B O 1
ATOM 1041 N N . LYS B 1 33 ? 18.5 8.938 4.703 1 86.81 33 LYS B N 1
ATOM 1042 C CA . LYS B 1 33 ? 19.938 9.227 4.766 1 86.81 33 LYS B CA 1
ATOM 1043 C C . LYS B 1 33 ? 20.203 10.508 5.562 1 86.81 33 LYS B C 1
ATOM 1045 O O . LYS B 1 33 ? 21.109 10.547 6.391 1 86.81 33 LYS B O 1
ATOM 1050 N N . LEU B 1 34 ? 19.438 11.461 5.301 1 89.88 34 LEU B N 1
ATOM 1051 C CA . LEU B 1 34 ? 19.578 12.727 6.008 1 89.88 34 LEU B CA 1
ATOM 1052 C C . LEU B 1 34 ? 19.312 12.547 7.5 1 89.88 34 LEU B C 1
ATOM 1054 O O . LEU B 1 34 ? 20.047 13.086 8.336 1 89.88 34 LEU B O 1
ATOM 1058 N N . TRP B 1 35 ? 18.359 11.805 7.797 1 89.19 35 TRP B N 1
ATOM 1059 C CA . TRP B 1 35 ? 18.047 11.516 9.195 1 89.19 35 TRP B CA 1
ATOM 1060 C C . TRP B 1 35 ? 19.203 10.789 9.859 1 89.19 35 TRP B C 1
ATOM 1062 O O . TRP B 1 35 ? 19.609 11.133 10.977 1 89.19 35 TRP B O 1
ATOM 1072 N N . CYS B 1 36 ? 19.75 9.781 9.172 1 89.62 36 CYS B N 1
ATOM 1073 C CA . CYS B 1 36 ? 20.875 9.023 9.703 1 89.62 36 CYS B CA 1
ATOM 1074 C C . CYS B 1 36 ? 22.094 9.914 9.914 1 89.62 36 CYS B C 1
ATOM 1076 O O . CYS B 1 36 ? 22.734 9.852 10.961 1 89.62 36 CYS B O 1
ATOM 1078 N N . TYR B 1 37 ? 22.344 10.711 8.953 1 88.44 37 TYR B N 1
ATOM 1079 C CA . TYR B 1 37 ? 23.469 11.633 9.047 1 88.44 37 TYR B CA 1
ATOM 1080 C C . TYR B 1 37 ? 23.328 12.539 10.266 1 88.44 37 TYR B C 1
ATOM 1082 O O . TYR B 1 37 ? 24.266 12.68 11.047 1 88.44 37 TYR B O 1
ATOM 1090 N N . LYS B 1 38 ? 22.188 12.953 10.477 1 92.5 38 LYS B N 1
ATOM 1091 C CA . LYS B 1 38 ? 21.922 13.867 11.586 1 92.5 38 LYS B CA 1
ATOM 1092 C C . LYS B 1 38 ? 22.047 13.164 12.93 1 92.5 38 LYS B C 1
ATOM 1094 O O . LYS B 1 38 ? 22.422 13.781 13.93 1 92.5 38 LYS B O 1
ATOM 1099 N N . ASN B 1 39 ? 21.922 11.859 12.922 1 93.06 39 ASN B N 1
ATOM 1100 C CA . ASN B 1 39 ? 21.938 11.109 14.172 1 93.06 39 ASN B CA 1
ATOM 1101 C C . ASN B 1 39 ? 23.188 10.242 14.297 1 93.06 39 ASN B C 1
ATOM 1103 O O . ASN B 1 39 ? 23.281 9.414 15.203 1 93.06 39 ASN B O 1
ATOM 1107 N N . GLY B 1 40 ? 24.016 10.398 13.312 1 90.31 40 GLY B N 1
ATOM 1108 C CA . GLY B 1 40 ? 25.312 9.734 13.383 1 90.31 40 GLY B CA 1
ATOM 1109 C C . GLY B 1 40 ? 25.234 8.258 13.055 1 90.31 40 GLY B C 1
ATOM 1110 O O . GLY B 1 40 ? 26 7.457 13.594 1 90.31 40 GLY B O 1
ATOM 1111 N N . VAL B 1 41 ? 24.25 7.914 12.438 1 87.38 41 VAL B N 1
ATOM 1112 C CA . VAL B 1 41 ? 24.078 6.52 12.047 1 87.38 41 VAL B CA 1
ATOM 1113 C C . VAL B 1 41 ? 24.625 6.305 10.633 1 87.38 41 VAL B C 1
ATOM 1115 O O . VAL B 1 41 ? 24.422 7.148 9.758 1 87.38 41 VAL B O 1
ATOM 1118 N N . LYS B 1 42 ? 25.484 5.379 10.57 1 83.62 42 LYS B N 1
ATOM 1119 C CA . LYS B 1 42 ? 25.984 5.035 9.25 1 83.62 42 LYS B CA 1
ATOM 1120 C C . LYS B 1 42 ? 24.859 4.551 8.336 1 83.62 42 LYS B C 1
ATOM 1122 O O . LYS B 1 42 ? 23.984 3.795 8.766 1 83.62 42 LYS B O 1
ATOM 1127 N N . PHE B 1 43 ? 24.812 5.188 7.066 1 79.88 43 PHE B N 1
ATOM 1128 C CA . PHE B 1 43 ? 23.75 4.836 6.141 1 79.88 43 PHE B CA 1
ATOM 1129 C C . PHE B 1 43 ? 24.312 4.402 4.793 1 79.88 43 PHE B C 1
ATOM 1131 O O . PHE B 1 43 ? 25.266 5.008 4.297 1 79.88 43 PHE B O 1
ATOM 1138 N N . ASP B 1 44 ? 23.844 3.293 4.352 1 74.31 44 ASP B N 1
ATOM 1139 C CA . ASP B 1 44 ? 24.312 2.777 3.066 1 74.31 44 ASP B CA 1
ATOM 1140 C C . ASP B 1 44 ? 23.766 3.621 1.913 1 74.31 44 ASP B C 1
ATOM 1142 O O . ASP B 1 44 ? 22.766 4.316 2.062 1 74.31 44 ASP B O 1
ATOM 1146 N N . GLU B 1 45 ? 24.484 3.625 0.754 1 78.94 45 GLU B N 1
ATOM 1147 C CA . GLU B 1 45 ? 24.062 4.324 -0.453 1 78.94 45 GLU B CA 1
ATOM 1148 C C . GLU B 1 45 ? 22.812 3.678 -1.05 1 78.94 45 GLU B C 1
ATOM 1150 O O . GLU B 1 45 ? 22.562 2.486 -0.849 1 78.94 45 GLU B O 1
ATOM 1155 N N . PHE B 1 46 ? 22.078 4.57 -1.727 1 81.62 46 PHE B N 1
ATOM 1156 C CA . PHE B 1 46 ? 20.875 4.098 -2.41 1 81.62 46 PHE B CA 1
ATOM 1157 C C . PHE B 1 46 ? 21.234 3.064 -3.473 1 81.62 46 PHE B C 1
ATOM 1159 O O . PHE B 1 46 ? 22.109 3.297 -4.301 1 81.62 46 PHE B O 1
ATOM 1166 N N . ASP B 1 47 ? 20.625 1.852 -3.279 1 83.69 47 ASP B N 1
ATOM 1167 C CA . ASP B 1 47 ? 20.797 0.821 -4.297 1 83.69 47 ASP B CA 1
ATOM 1168 C C . ASP B 1 47 ? 19.453 0.273 -4.75 1 83.69 47 ASP B C 1
ATOM 1170 O O . ASP B 1 47 ? 18.734 -0.356 -3.969 1 83.69 47 ASP B O 1
ATOM 1174 N N . LEU B 1 48 ? 19.219 0.631 -6.043 1 88.62 48 LEU B N 1
ATOM 1175 C CA . LEU B 1 48 ? 18.016 0.073 -6.641 1 88.62 48 LEU B CA 1
ATOM 1176 C C . LEU B 1 48 ? 18.25 -1.36 -7.102 1 88.62 48 LEU B C 1
ATOM 1178 O O . LEU B 1 48 ? 18.906 -1.588 -8.125 1 88.62 48 LEU B O 1
ATOM 1182 N N . GLU B 1 49 ? 17.922 -2.275 -6.277 1 89.94 49 GLU B N 1
ATOM 1183 C CA . GLU B 1 49 ? 18.125 -3.686 -6.59 1 89.94 49 GLU B CA 1
ATOM 1184 C C . GLU B 1 49 ? 17.062 -4.203 -7.555 1 89.94 49 GLU B C 1
ATOM 1186 O O . GLU B 1 49 ? 15.953 -4.547 -7.137 1 89.94 49 GLU B O 1
ATOM 1191 N N . LEU B 1 50 ? 17.422 -4.223 -8.82 1 94 50 LEU B N 1
ATOM 1192 C CA . LEU B 1 50 ? 16.547 -4.777 -9.852 1 94 50 LEU B CA 1
ATOM 1193 C C . LEU B 1 50 ? 17.062 -6.125 -10.336 1 94 50 LEU B C 1
ATOM 1195 O O . LEU B 1 50 ? 18.281 -6.352 -10.383 1 94 50 LEU B O 1
ATOM 1199 N N . ASP B 1 51 ? 16.188 -6.992 -10.688 1 93.31 51 ASP B N 1
ATOM 1200 C CA . ASP B 1 51 ? 16.625 -8.266 -11.25 1 93.31 51 ASP B CA 1
ATOM 1201 C C . ASP B 1 51 ? 16.969 -8.117 -12.734 1 93.31 51 ASP B C 1
ATOM 1203 O O . ASP B 1 51 ? 16.922 -7.012 -13.281 1 93.31 51 ASP B O 1
ATOM 1207 N N . LYS B 1 52 ? 17.344 -9.195 -13.32 1 93.81 52 LYS B N 1
ATOM 1208 C CA . LYS B 1 52 ? 17.812 -9.188 -14.703 1 93.81 52 LYS B CA 1
ATOM 1209 C C . LYS B 1 52 ? 16.734 -8.672 -15.641 1 93.81 52 LYS B C 1
ATOM 1211 O O . LYS B 1 52 ? 17.031 -8.125 -16.703 1 93.81 52 LYS B O 1
ATOM 1216 N N . ASP B 1 53 ? 15.461 -8.828 -15.234 1 93.31 53 ASP B N 1
ATOM 1217 C CA . ASP B 1 53 ? 14.336 -8.438 -16.078 1 93.31 53 ASP B CA 1
ATOM 1218 C C . ASP B 1 53 ? 13.836 -7.039 -15.727 1 93.31 53 ASP B C 1
ATOM 1220 O O . ASP B 1 53 ? 12.875 -6.547 -16.312 1 93.31 53 ASP B O 1
ATOM 1224 N N . GLY B 1 54 ? 14.484 -6.395 -14.703 1 93.94 54 GLY B N 1
ATOM 1225 C CA . GLY B 1 54 ? 14.141 -5.027 -14.359 1 93.94 54 GLY B CA 1
ATOM 1226 C C . GLY B 1 54 ? 13.055 -4.934 -13.297 1 93.94 54 GLY B C 1
ATOM 1227 O O . GLY B 1 54 ? 12.414 -3.893 -13.148 1 93.94 54 GLY B O 1
ATOM 1228 N N . TYR B 1 55 ? 12.852 -6.027 -12.617 1 95.88 55 TYR B N 1
ATOM 1229 C CA . TYR B 1 55 ? 11.82 -6.023 -11.586 1 95.88 55 TYR B CA 1
ATOM 1230 C C . TYR B 1 55 ? 12.406 -5.629 -10.234 1 95.88 55 TYR B C 1
ATOM 1232 O O . TYR B 1 55 ? 13.523 -6.023 -9.898 1 95.88 55 TYR B O 1
ATOM 1240 N N . TYR B 1 56 ? 11.672 -4.812 -9.555 1 96.44 56 TYR B N 1
ATOM 1241 C CA . TYR B 1 56 ? 11.859 -4.5 -8.148 1 96.44 56 TYR B CA 1
ATOM 1242 C C . TYR B 1 56 ? 11.039 -5.434 -7.266 1 96.44 56 TYR B C 1
ATOM 1244 O O . TYR B 1 56 ? 9.812 -5.473 -7.367 1 96.44 56 TYR B O 1
ATOM 1252 N N . THR B 1 57 ? 11.75 -6.293 -6.41 1 96.5 57 THR B N 1
ATOM 1253 C CA . THR B 1 57 ? 11.062 -7.328 -5.645 1 96.5 57 THR B CA 1
ATOM 1254 C C . THR B 1 57 ? 11.133 -7.031 -4.152 1 96.5 57 THR B C 1
ATOM 1256 O O . THR B 1 57 ? 12.219 -6.934 -3.582 1 96.5 57 THR B O 1
ATOM 1259 N N . LYS B 1 58 ? 10.016 -6.863 -3.539 1 96 58 LYS B N 1
ATOM 1260 C CA . LYS B 1 58 ? 9.898 -6.613 -2.105 1 96 58 LYS B CA 1
ATOM 1261 C C . LYS B 1 58 ? 8.633 -7.254 -1.542 1 96 58 LYS B C 1
ATOM 1263 O O . LYS B 1 58 ? 7.715 -7.594 -2.291 1 96 58 LYS B O 1
ATOM 1268 N N . PRO B 1 59 ? 8.602 -7.457 -0.223 1 94.75 59 PRO B N 1
ATOM 1269 C CA . PRO B 1 59 ? 7.32 -7.867 0.359 1 94.75 59 PRO B CA 1
ATOM 1270 C C . PRO B 1 59 ? 6.207 -6.848 0.127 1 94.75 59 PRO B C 1
ATOM 1272 O O . PRO B 1 59 ? 6.48 -5.652 0.007 1 94.75 59 PRO B O 1
ATOM 1275 N N . MET B 1 60 ? 5.008 -7.309 0.077 1 94.31 60 MET B N 1
ATOM 1276 C CA . MET B 1 60 ? 3.85 -6.457 -0.187 1 94.31 60 MET B CA 1
ATOM 1277 C C . MET B 1 60 ? 3.805 -5.281 0.786 1 94.31 60 MET B C 1
ATOM 1279 O O . MET B 1 60 ? 3.584 -4.141 0.378 1 94.31 60 MET B O 1
ATOM 1283 N N . TRP B 1 61 ? 4.117 -5.492 2.055 1 93.56 61 TRP B N 1
ATOM 1284 C CA . TRP B 1 61 ? 4.004 -4.422 3.039 1 93.56 61 TRP B CA 1
ATOM 1285 C C . TRP B 1 61 ? 4.992 -3.301 2.738 1 93.56 61 TRP B C 1
ATOM 1287 O O . TRP B 1 61 ? 4.707 -2.127 2.984 1 93.56 61 TRP B O 1
ATOM 1297 N N . ARG B 1 62 ? 6.07 -3.619 2.225 1 94 62 ARG B N 1
ATOM 1298 C CA . ARG B 1 62 ? 7.078 -2.613 1.906 1 94 62 ARG B CA 1
ATOM 1299 C C . ARG B 1 62 ? 6.645 -1.76 0.72 1 94 62 ARG B C 1
ATOM 1301 O O . ARG B 1 62 ? 6.832 -0.542 0.723 1 94 62 ARG B O 1
ATOM 1308 N N . LEU B 1 63 ? 6.113 -2.396 -0.296 1 95.5 63 LEU B N 1
ATOM 1309 C CA . LEU B 1 63 ? 5.598 -1.642 -1.433 1 95.5 63 LEU B CA 1
ATOM 1310 C C . LEU B 1 63 ? 4.48 -0.699 -0.996 1 95.5 63 LEU B C 1
ATOM 1312 O O . LEU B 1 63 ? 4.441 0.46 -1.417 1 95.5 63 LEU B O 1
ATOM 1316 N N . MET B 1 64 ? 3.609 -1.266 -0.181 1 95.44 64 MET B N 1
ATOM 1317 C CA . MET B 1 64 ? 2.52 -0.448 0.344 1 95.44 64 MET B CA 1
ATOM 1318 C C . MET B 1 64 ? 3.061 0.741 1.131 1 95.44 64 MET B C 1
ATOM 1320 O O . MET B 1 64 ? 2.596 1.869 0.958 1 95.44 64 MET B O 1
ATOM 1324 N N . GLU B 1 65 ? 4.016 0.54 1.927 1 93.88 65 GLU B N 1
ATOM 1325 C CA . GLU B 1 65 ? 4.602 1.571 2.779 1 93.88 65 GLU B CA 1
ATOM 1326 C C . GLU B 1 65 ? 5.266 2.664 1.947 1 93.88 65 GLU B C 1
ATOM 1328 O O . GLU B 1 65 ? 5.094 3.854 2.223 1 93.88 65 GLU B O 1
ATOM 1333 N N . VAL B 1 66 ? 5.977 2.254 1.015 1 93.69 66 VAL B N 1
ATOM 1334 C CA . VAL B 1 66 ? 6.816 3.182 0.26 1 93.69 66 VAL B CA 1
ATOM 1335 C C . VAL B 1 66 ? 5.961 3.943 -0.75 1 93.69 66 VAL B C 1
ATOM 1337 O O . VAL B 1 66 ? 6.117 5.156 -0.915 1 93.69 66 VAL B O 1
ATOM 1340 N N . PHE B 1 67 ? 5.035 3.227 -1.359 1 95.38 67 PHE B N 1
ATOM 1341 C CA . PHE B 1 67 ? 4.438 3.824 -2.547 1 95.38 67 PHE B CA 1
ATOM 1342 C C . PHE B 1 67 ? 2.99 4.227 -2.279 1 95.38 67 PHE B C 1
ATOM 1344 O O . PHE B 1 67 ? 2.381 4.941 -3.08 1 95.38 67 PHE B O 1
ATOM 1351 N N . GLY B 1 68 ? 2.414 3.777 -1.232 1 94.69 68 GLY B N 1
ATOM 1352 C CA . GLY B 1 68 ? 1.001 3.996 -0.964 1 94.69 68 GLY B CA 1
ATOM 1353 C C . GLY B 1 68 ? 0.58 5.445 -1.136 1 94.69 68 GLY B C 1
ATOM 1354 O O . GLY B 1 68 ? -0.439 5.73 -1.768 1 94.69 68 GLY B O 1
ATOM 1355 N N . GLU B 1 69 ? 1.328 6.344 -0.641 1 92 69 GLU B N 1
ATOM 1356 C CA . GLU B 1 69 ? 0.978 7.762 -0.634 1 92 69 GLU B CA 1
ATOM 1357 C C . GLU B 1 69 ? 1.08 8.359 -2.033 1 92 69 GLU B C 1
ATOM 1359 O O . GLU B 1 69 ? 0.63 9.484 -2.268 1 92 69 GLU B O 1
ATOM 1364 N N . HIS B 1 70 ? 1.578 7.617 -2.848 1 93.81 70 HIS B N 1
ATOM 1365 C CA . HIS B 1 70 ? 1.818 8.148 -4.184 1 93.81 70 HIS B CA 1
ATOM 1366 C C . HIS B 1 70 ? 0.88 7.512 -5.207 1 93.81 70 HIS B C 1
ATOM 1368 O O . HIS B 1 70 ? 1.06 7.688 -6.414 1 93.81 70 HIS B O 1
ATOM 1374 N N . LEU B 1 71 ? -0.022 6.723 -4.617 1 90.69 71 LEU B N 1
ATOM 1375 C CA . LEU B 1 71 ? -1 6.094 -5.5 1 90.69 71 LEU B CA 1
ATOM 1376 C C . LEU B 1 71 ? -2.311 6.871 -5.5 1 90.69 71 LEU B C 1
ATOM 1378 O O . LEU B 1 71 ? -2.984 6.961 -4.469 1 90.69 71 LEU B O 1
ATOM 1382 N N . HIS B 1 72 ? -2.561 7.676 -6.555 1 82.44 72 HIS B N 1
ATOM 1383 C CA . HIS B 1 72 ? -3.805 8.406 -6.762 1 82.44 72 HIS B CA 1
ATOM 1384 C C . HIS B 1 72 ? -4.395 8.109 -8.141 1 82.44 72 HIS B C 1
ATOM 1386 O O . HIS B 1 72 ? -3.654 7.891 -9.102 1 82.44 72 HIS B O 1
ATOM 1392 N N . PRO B 1 73 ? -5.688 7.84 -8.125 1 72.44 73 PRO B N 1
ATOM 1393 C CA . PRO B 1 73 ? -6.305 7.539 -9.422 1 72.44 73 PRO B CA 1
ATOM 1394 C C . PRO B 1 73 ? -5.859 8.5 -10.523 1 72.44 73 PRO B C 1
ATOM 1396 O O . PRO B 1 73 ? -5.754 8.102 -11.688 1 72.44 73 PRO B O 1
ATOM 1399 N N . LYS B 1 74 ? -5.609 9.703 -10.289 1 70.25 74 LYS B N 1
ATOM 1400 C CA . LYS B 1 74 ? -5.352 10.695 -11.328 1 70.25 74 LYS B CA 1
ATOM 1401 C C . LYS B 1 74 ? -3.861 11.008 -11.43 1 70.25 74 LYS B C 1
ATOM 1403 O O . LYS B 1 74 ? -3.451 11.852 -12.234 1 70.25 74 LYS B O 1
ATOM 1408 N N . GLU B 1 75 ? -3.104 10.305 -10.797 1 71.69 75 GLU B N 1
ATOM 1409 C CA . GLU B 1 75 ? -1.693 10.68 -10.766 1 71.69 75 GLU B CA 1
ATOM 1410 C C . GLU B 1 75 ? -0.841 9.672 -11.531 1 71.69 75 GLU B C 1
ATOM 1412 O O . GLU B 1 75 ? -1.33 8.609 -11.93 1 71.69 75 GLU B O 1
ATOM 1417 N N . LYS B 1 76 ? 0.399 10.195 -11.773 1 78.31 76 LYS B N 1
ATOM 1418 C CA . LYS B 1 76 ? 1.415 9.32 -12.344 1 78.31 76 LYS B CA 1
ATOM 1419 C C . LYS B 1 76 ? 1.494 7.996 -11.586 1 78.31 76 LYS B C 1
ATOM 1421 O O . LYS B 1 76 ? 1.366 7.969 -10.367 1 78.31 76 LYS B O 1
ATOM 1426 N N . THR B 1 77 ? 1.638 6.926 -12.352 1 89.81 77 THR B N 1
ATOM 1427 C CA . THR B 1 77 ? 1.695 5.609 -11.727 1 89.81 77 THR B CA 1
ATOM 1428 C C . THR B 1 77 ? 3.123 5.27 -11.312 1 89.81 77 THR B C 1
ATOM 1430 O O . THR B 1 77 ? 4.082 5.672 -11.977 1 89.81 77 THR B O 1
ATOM 1433 N N . VAL B 1 78 ? 3.33 4.707 -10.227 1 94.94 78 VAL B N 1
ATOM 1434 C CA . VAL B 1 78 ? 4.637 4.344 -9.688 1 94.94 78 VAL B CA 1
ATOM 1435 C C . VAL B 1 78 ? 5.078 3 -10.266 1 94.94 78 VAL B C 1
ATOM 1437 O O . VAL B 1 78 ? 6.266 2.664 -10.234 1 94.94 78 VAL B O 1
ATOM 1440 N N . PHE B 1 79 ? 4.113 2.25 -10.82 1 95.06 79 PHE B N 1
ATOM 1441 C CA . PHE B 1 79 ? 4.414 0.964 -11.438 1 95.06 79 PHE B CA 1
ATOM 1442 C C . PHE B 1 79 ? 3.988 0.956 -12.898 1 95.06 79 PHE B C 1
ATOM 1444 O O . PHE B 1 79 ? 2.951 1.522 -13.25 1 95.06 79 PHE B O 1
ATOM 1451 N N . GLU B 1 80 ? 4.738 0.418 -13.789 1 90.31 80 GLU B N 1
ATOM 1452 C CA . GLU B 1 80 ? 4.445 0.38 -15.219 1 90.31 80 GLU B CA 1
ATOM 1453 C C . GLU B 1 80 ? 3.205 -0.464 -15.508 1 90.31 80 GLU B C 1
ATOM 1455 O O . GLU B 1 80 ? 2.381 -0.101 -16.344 1 90.31 80 GLU B O 1
ATOM 1460 N N . SER B 1 81 ? 3.236 -1.652 -15 1 80.75 81 SER B N 1
ATOM 1461 C CA . SER B 1 81 ? 2.207 -2.627 -15.344 1 80.75 81 SER B CA 1
ATOM 1462 C C . SER B 1 81 ? 1.584 -3.238 -14.094 1 80.75 81 SER B C 1
ATOM 1464 O O . SER B 1 81 ? 1.338 -2.539 -13.109 1 80.75 81 SER B O 1
ATOM 1466 N N . GLU B 1 82 ? 1.464 -4.531 -14.172 1 87.56 82 GLU B N 1
ATOM 1467 C CA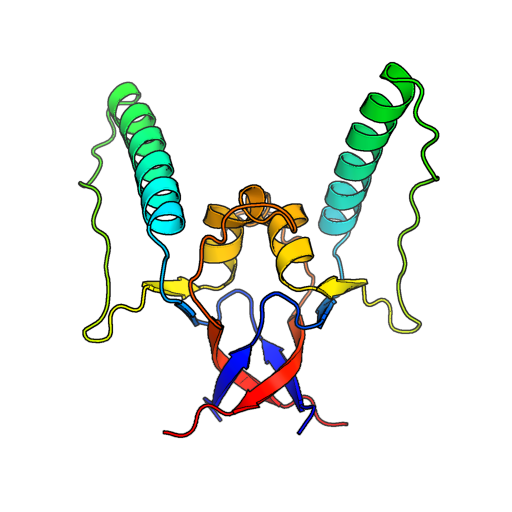 . GLU B 1 82 ? 0.855 -5.375 -13.148 1 87.56 82 GLU B CA 1
ATOM 1468 C C . GLU B 1 82 ? 1.881 -5.797 -12.102 1 87.56 82 GLU B C 1
ATOM 1470 O O . GLU B 1 82 ? 3.088 -5.672 -12.32 1 87.56 82 GLU B O 1
ATOM 1475 N N . LEU B 1 83 ? 1.376 -6.09 -11.031 1 93.5 83 LEU B N 1
ATOM 1476 C CA . LEU B 1 83 ? 2.164 -6.684 -9.953 1 93.5 83 LEU B CA 1
ATOM 1477 C C . LEU B 1 83 ? 2.17 -8.203 -10.062 1 93.5 83 LEU B C 1
ATOM 1479 O O . LEU B 1 83 ? 1.136 -8.812 -10.336 1 93.5 83 LEU B O 1
ATOM 1483 N N . ILE B 1 84 ? 3.334 -8.773 -9.898 1 94.81 84 ILE B N 1
ATOM 1484 C CA . ILE B 1 84 ? 3.438 -10.227 -9.852 1 94.81 84 ILE B CA 1
ATOM 1485 C C . ILE B 1 84 ? 3.658 -10.68 -8.406 1 94.81 84 ILE B C 1
ATOM 1487 O O . ILE B 1 84 ? 4.676 -10.344 -7.793 1 94.81 84 ILE B O 1
ATOM 1491 N N . VAL B 1 85 ? 2.727 -11.375 -7.84 1 93.88 85 VAL B N 1
ATOM 1492 C CA . VAL B 1 85 ? 2.799 -11.844 -6.461 1 93.88 85 VAL B CA 1
ATOM 1493 C C . VAL B 1 85 ? 3.285 -13.297 -6.438 1 93.88 85 VAL B C 1
ATOM 1495 O O . VAL B 1 85 ? 2.766 -14.141 -7.168 1 93.88 85 VAL B O 1
ATOM 1498 N N . LEU B 1 86 ? 4.277 -13.32 -5.477 1 92 86 LEU B N 1
ATOM 1499 C CA . LEU B 1 86 ? 4.859 -14.656 -5.359 1 92 86 LEU B CA 1
ATOM 1500 C C . LEU B 1 86 ? 4.266 -15.406 -4.168 1 92 86 LEU B C 1
ATOM 1502 O O . LEU B 1 86 ? 4.016 -14.812 -3.117 1 92 86 LEU B O 1
ATOM 1506 N N . ASP B 1 87 ? 3.945 -16.531 -4.273 1 87.81 87 ASP B N 1
ATOM 1507 C CA . ASP B 1 87 ? 3.473 -17.422 -3.217 1 87.81 87 ASP B CA 1
ATOM 1508 C C . ASP B 1 87 ? 2.043 -17.078 -2.805 1 87.81 87 ASP B C 1
ATOM 1510 O O . ASP B 1 87 ? 1.809 -16.609 -1.69 1 87.81 87 ASP B O 1
ATOM 1514 N N . VAL B 1 88 ? 1.11 -17.297 -3.689 1 88.25 88 VAL B N 1
ATOM 1515 C CA . VAL B 1 88 ? -0.311 -17.125 -3.414 1 88.25 88 VAL B CA 1
ATOM 1516 C C . VAL B 1 88 ? -1.007 -18.484 -3.367 1 88.25 88 VAL B C 1
ATOM 1518 O O . VAL B 1 88 ? -0.505 -19.453 -3.922 1 88.25 88 VAL B O 1
ATOM 1521 N N . THR B 1 89 ? -1.972 -18.438 -2.561 1 89.56 89 THR B N 1
ATOM 1522 C CA . T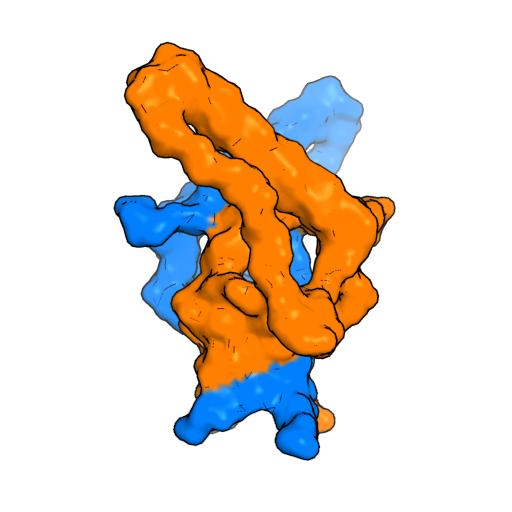HR B 1 89 ? -2.736 -19.672 -2.408 1 89.56 89 THR B CA 1
ATOM 1523 C C . THR B 1 89 ? -4.176 -19.484 -2.875 1 89.56 89 THR B C 1
ATOM 1525 O O . THR B 1 89 ? -4.828 -18.5 -2.5 1 89.56 89 THR B O 1
ATOM 1528 N N . PRO B 1 90 ? -4.637 -20.438 -3.734 1 87.38 90 PRO B N 1
ATOM 1529 C CA . PRO B 1 90 ? -6.027 -20.297 -4.172 1 87.38 90 PRO B CA 1
ATOM 1530 C C . PRO B 1 90 ? -7.02 -20.375 -3.014 1 87.38 90 PRO B C 1
ATOM 1532 O O . PRO B 1 90 ? -6.773 -21.078 -2.027 1 87.38 90 PRO B O 1
ATOM 1535 N N . VAL B 1 91 ? -8.086 -19.469 -3.098 1 83.25 91 VAL B N 1
ATOM 1536 C CA . VAL B 1 91 ? -9.156 -19.531 -2.111 1 83.25 91 VAL B CA 1
ATOM 1537 C C . VAL B 1 91 ? -10.242 -20.5 -2.588 1 83.25 91 VAL B C 1
ATOM 1539 O O . VAL B 1 91 ? -10.672 -20.438 -3.742 1 83.25 91 VAL B O 1
ATOM 1542 N N . SER B 1 92 ? -10.258 -21.625 -1.916 1 72.12 92 SER B N 1
ATOM 1543 C CA . SER B 1 92 ? -11.281 -22.609 -2.264 1 72.12 92 SER B CA 1
ATOM 1544 C C . SER B 1 92 ? -12.68 -21.984 -2.227 1 72.12 92 SER B C 1
ATOM 1546 O O . SER B 1 92 ? -12.961 -21.125 -1.389 1 72.12 92 SER B O 1
ATOM 1548 N N . GLU B 1 93 ? -13.57 -21.984 -3.285 1 58 93 GLU B N 1
ATOM 1549 C CA . GLU B 1 93 ? -14.977 -21.578 -3.334 1 58 93 GLU B CA 1
ATOM 1550 C C . GLU B 1 93 ? -15.734 -22.094 -2.115 1 58 93 GLU B C 1
ATOM 1552 O O . GLU B 1 93 ? -15.438 -23.172 -1.595 1 58 93 GLU B O 1
#

Foldseek 3Di:
DDFDKDDDLQWKKKFAFDPVLVVLLVVVLVVVVVVCVVVVHDDDDDDQDADPVRIRIGGNNVCCVRCVVVDDPPHDDGTDDDMDTDDIGTDDD/DDFDKDDDQQWKKKFAFDPVLVVLLQVVLVVVVVVCVVVVHDDDDDDQDADPVRIRIGGNNVCCVRCVVVDDPPHDDGTDDDMDTDDIGTDDD

Radius of gyration: 17.71 Å; Cα contacts (8 Å, |Δi|>4): 349; chains: 2; bounding box: 48×49×33 Å

Sequence (186 aa):
MEMKMKMDLNSLVKVKLTDYGVTVLKARYEKHKLWCYKNGVKFDEFDLELDKDGYYTKPMWRLMEVFGEHLHPKEKTVFESELIVLDVTPVSEMEMKMKMDLNSLVKVKLTDYGVTVLKARYEKHKLWCYKNGVKFDEFDLELDKDGYYTKPMWRLMEVFGEHLHPKEKTVFESELIVLDVTPVSE